Protein AF-A0A2T4A827-F1 (afdb_monomer_lite)

Structure (mmCIF, N/CA/C/O backbone):
data_AF-A0A2T4A827-F1
#
_entry.id   AF-A0A2T4A827-F1
#
loop_
_atom_site.group_PDB
_atom_site.id
_atom_site.type_symbol
_atom_site.label_atom_id
_atom_site.label_alt_id
_atom_site.label_comp_id
_atom_site.label_asym_id
_atom_site.label_entity_id
_atom_site.label_seq_id
_atom_site.pdbx_PDB_ins_code
_atom_site.Cartn_x
_atom_site.Cartn_y
_atom_site.Cartn_z
_atom_site.occupancy
_atom_site.B_iso_or_equiv
_atom_site.auth_seq_id
_atom_site.auth_comp_id
_atom_site.auth_asym_id
_atom_site.auth_atom_id
_atom_site.pdbx_PDB_model_num
ATOM 1 N N . MET A 1 1 ? -11.628 -3.564 -15.787 1.00 40.69 1 MET A N 1
ATOM 2 C CA . MET A 1 1 ? -11.072 -4.934 -15.864 1.00 40.69 1 MET A CA 1
ATOM 3 C C . MET A 1 1 ? -10.368 -5.267 -17.194 1.00 40.69 1 MET A C 1
ATOM 5 O O . MET A 1 1 ? -9.620 -6.227 -17.186 1.00 40.69 1 MET A O 1
ATOM 9 N N . SER A 1 2 ? -10.492 -4.484 -18.284 1.00 47.50 2 SER A N 1
ATOM 10 C CA . SER A 1 2 ? -9.816 -4.765 -19.584 1.00 47.50 2 SER A CA 1
ATOM 11 C C . SER A 1 2 ? -8.281 -4.755 -19.513 1.00 47.50 2 SER A C 1
ATOM 13 O O . SER A 1 2 ? -7.604 -5.676 -19.954 1.00 47.50 2 SER A O 1
ATOM 15 N N . ARG A 1 3 ? -7.720 -3.749 -18.839 1.00 54.16 3 ARG A N 1
ATOM 16 C CA . ARG A 1 3 ? -6.285 -3.457 -18.896 1.00 54.16 3 ARG A CA 1
ATOM 17 C C . ARG A 1 3 ? -5.378 -4.388 -18.090 1.00 54.16 3 ARG A C 1
ATOM 19 O O . ARG A 1 3 ? -4.193 -4.510 -18.390 1.00 54.16 3 ARG A O 1
ATOM 26 N N . CYS A 1 4 ? -5.924 -5.043 -17.061 1.00 50.62 4 CYS A N 1
ATOM 27 C CA . CYS A 1 4 ? -5.174 -6.033 -16.281 1.00 50.62 4 CYS A CA 1
ATOM 28 C C . CYS A 1 4 ? -4.802 -7.239 -17.145 1.00 50.62 4 CYS A C 1
ATOM 30 O O . CYS A 1 4 ? -3.699 -7.751 -17.028 1.00 50.62 4 CYS A O 1
ATOM 32 N N . TYR A 1 5 ? -5.699 -7.668 -18.036 1.00 52.59 5 TYR A N 1
ATOM 33 C CA . TYR A 1 5 ? -5.404 -8.756 -18.963 1.00 52.59 5 TYR A CA 1
ATOM 34 C C . TYR A 1 5 ? -4.332 -8.331 -19.976 1.00 52.59 5 TYR A C 1
ATOM 36 O O . TYR A 1 5 ? -3.326 -9.017 -20.123 1.00 52.59 5 TYR A O 1
ATOM 44 N N . GLU A 1 6 ? -4.497 -7.147 -20.573 1.00 57.97 6 GLU A N 1
ATOM 45 C CA . GLU A 1 6 ? -3.589 -6.581 -21.584 1.00 57.97 6 GLU A CA 1
ATOM 46 C C . GLU A 1 6 ? -2.148 -6.412 -21.079 1.00 57.97 6 GLU A C 1
ATOM 48 O O . GLU A 1 6 ? -1.201 -6.702 -21.799 1.00 57.97 6 GLU A O 1
ATOM 53 N N . THR A 1 7 ? -1.965 -5.982 -19.829 1.00 62.59 7 THR A N 1
ATOM 54 C CA . THR A 1 7 ? -0.630 -5.677 -19.280 1.00 62.59 7 THR A CA 1
ATOM 55 C C . THR A 1 7 ? 0.012 -6.840 -18.520 1.00 62.59 7 THR A C 1
ATOM 57 O O . THR A 1 7 ? 1.210 -6.799 -18.247 1.00 62.59 7 THR A O 1
ATOM 60 N N . SER A 1 8 ? -0.745 -7.900 -18.208 1.00 62.88 8 SER A N 1
ATOM 61 C CA . SER A 1 8 ? -0.233 -9.065 -17.468 1.00 62.88 8 SER A CA 1
ATOM 62 C C . SER A 1 8 ? 0.866 -9.830 -18.215 1.00 62.88 8 SER A C 1
ATOM 64 O O . SER A 1 8 ? 1.783 -10.358 -17.585 1.00 62.88 8 SER A O 1
ATOM 66 N N . ALA A 1 9 ? 0.813 -9.841 -19.551 1.00 70.81 9 ALA A N 1
ATOM 67 C CA . ALA A 1 9 ? 1.806 -10.489 -20.409 1.00 70.81 9 ALA A CA 1
ATOM 68 C C . ALA A 1 9 ? 3.150 -9.739 -20.462 1.00 70.81 9 ALA A C 1
ATOM 70 O O . ALA A 1 9 ? 4.160 -10.321 -20.844 1.00 70.81 9 ALA A O 1
ATOM 71 N N . HIS A 1 10 ? 3.175 -8.472 -20.042 1.00 69.56 10 HIS A N 1
ATOM 72 C CA . HIS A 1 10 ? 4.341 -7.592 -20.123 1.00 69.56 10 HIS A CA 1
ATOM 73 C C . HIS A 1 10 ? 5.083 -7.469 -18.783 1.00 69.56 10 HIS A C 1
ATOM 75 O O . HIS A 1 10 ? 5.732 -6.459 -18.506 1.00 69.56 10 HIS A O 1
ATOM 81 N N . SER A 1 11 ? 4.998 -8.469 -17.897 1.00 64.31 11 SER A N 1
ATOM 82 C CA . SER A 1 11 ? 5.729 -8.414 -16.624 1.00 64.31 11 SER A CA 1
ATOM 83 C C . SER A 1 11 ? 7.242 -8.396 -16.844 1.00 64.31 11 SER A C 1
ATOM 85 O O . SER A 1 11 ? 7.786 -9.267 -17.514 1.00 64.31 11 SER A O 1
ATOM 87 N N . GLY A 1 12 ? 7.916 -7.399 -16.266 1.00 64.56 12 GLY A N 1
ATOM 88 C CA . GLY A 1 12 ? 9.355 -7.179 -16.426 1.00 64.56 12 GLY A CA 1
ATOM 89 C C . GLY A 1 12 ? 9.776 -6.687 -17.818 1.00 64.56 12 GLY A C 1
ATOM 90 O O . GLY A 1 12 ? 10.970 -6.552 -18.068 1.00 64.56 12 GLY A O 1
ATOM 91 N N . ASP A 1 13 ? 8.832 -6.402 -18.721 1.00 73.88 13 ASP A N 1
ATOM 92 C CA . ASP A 1 13 ? 9.112 -5.938 -20.085 1.00 73.88 13 ASP A CA 1
ATOM 93 C C . ASP A 1 13 ? 9.473 -4.443 -20.092 1.00 73.88 13 ASP A C 1
ATOM 95 O O . ASP A 1 13 ? 8.625 -3.560 -20.251 1.00 73.88 13 ASP A O 1
ATOM 99 N N . ALA A 1 14 ? 10.754 -4.140 -19.880 1.00 71.19 14 ALA A N 1
ATOM 100 C CA . ALA A 1 14 ? 11.253 -2.765 -19.829 1.00 71.19 14 ALA A CA 1
ATOM 101 C C . ALA A 1 14 ? 10.956 -1.963 -21.113 1.00 71.19 14 ALA A C 1
ATOM 103 O O . ALA A 1 14 ? 10.746 -0.748 -21.055 1.00 71.19 14 ALA A O 1
ATOM 104 N N . THR A 1 15 ? 10.913 -2.621 -22.273 1.00 76.44 15 THR A N 1
ATOM 105 C CA . THR A 1 15 ? 10.613 -1.979 -23.559 1.00 76.44 15 THR A CA 1
ATOM 106 C C . THR A 1 15 ? 9.148 -1.564 -23.647 1.00 76.44 15 THR A C 1
ATOM 108 O O . THR A 1 15 ? 8.863 -0.438 -24.048 1.00 76.44 15 THR A O 1
ATOM 111 N N . PHE A 1 16 ? 8.217 -2.414 -23.219 1.00 77.62 16 PHE A N 1
ATOM 112 C CA . PHE A 1 16 ? 6.806 -2.044 -23.113 1.00 77.62 16 PHE A CA 1
ATOM 113 C C . PHE A 1 16 ? 6.590 -0.914 -22.091 1.00 77.62 16 PHE A C 1
ATOM 115 O O . PHE A 1 16 ? 5.976 0.105 -22.401 1.00 77.62 16 PHE A O 1
ATOM 122 N N . TRP A 1 17 ? 7.166 -1.032 -20.890 1.00 70.94 17 TRP A N 1
ATOM 123 C CA . TRP A 1 17 ? 6.941 -0.063 -19.806 1.00 70.94 17 TRP A CA 1
ATOM 124 C C . TRP A 1 17 ? 7.610 1.300 -20.010 1.00 70.94 17 TRP A C 1
ATOM 126 O O . TRP A 1 17 ? 7.242 2.263 -19.330 1.00 70.94 17 TRP A O 1
ATOM 136 N N . SER A 1 18 ? 8.578 1.390 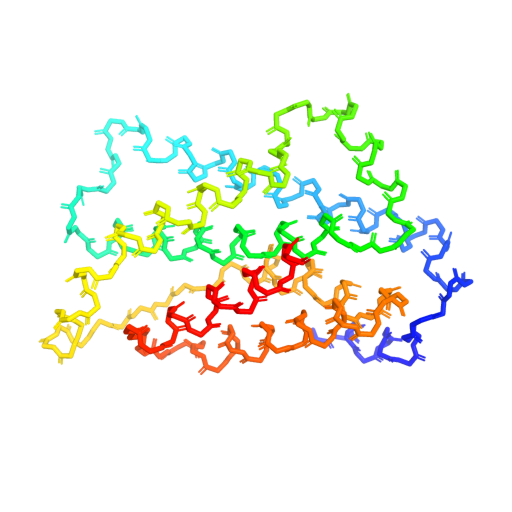-20.924 1.00 72.62 18 SER A N 1
ATOM 137 C CA . SER A 1 18 ? 9.224 2.648 -21.317 1.00 72.62 18 SER A CA 1
ATOM 138 C C . SER A 1 18 ? 8.447 3.428 -22.379 1.00 72.62 18 SER A C 1
ATOM 140 O O . SER A 1 18 ? 8.819 4.562 -22.683 1.00 72.62 18 SER A O 1
ATOM 142 N N . GLN A 1 19 ? 7.350 2.877 -22.913 1.00 77.12 19 GLN A N 1
ATOM 143 C CA . GLN A 1 19 ? 6.517 3.584 -23.880 1.00 77.12 19 GLN A CA 1
ATOM 144 C C . GLN A 1 19 ? 5.908 4.859 -23.260 1.00 77.12 19 GLN A C 1
ATOM 146 O O . GLN A 1 19 ? 5.463 4.832 -22.107 1.00 77.12 19 GLN A O 1
ATOM 151 N N . PRO A 1 20 ? 5.834 5.981 -24.006 1.00 74.88 20 PRO A N 1
ATOM 152 C CA . PRO A 1 20 ? 5.366 7.259 -23.463 1.00 74.88 20 PRO A CA 1
ATOM 153 C C . PRO A 1 20 ? 3.957 7.220 -22.855 1.00 74.88 20 PRO A C 1
ATOM 155 O O . PRO A 1 20 ? 3.674 7.940 -21.898 1.00 74.88 20 PRO A O 1
ATOM 158 N N . GLU A 1 21 ? 3.059 6.404 -23.407 1.00 73.56 21 GLU A N 1
ATOM 159 C CA . GLU A 1 21 ? 1.688 6.261 -22.903 1.00 73.56 21 GLU A CA 1
ATOM 160 C C . GLU A 1 21 ? 1.652 5.555 -21.547 1.00 73.56 21 GLU A C 1
ATOM 162 O O . GLU A 1 21 ? 1.001 6.039 -20.616 1.00 73.56 21 GLU A O 1
ATOM 167 N N . GLU A 1 22 ? 2.429 4.480 -21.407 1.00 71.50 22 GLU A N 1
ATOM 168 C CA . GLU A 1 22 ? 2.570 3.759 -20.146 1.00 71.50 22 GLU A CA 1
ATOM 169 C C . GLU A 1 22 ? 3.233 4.649 -19.092 1.00 71.50 22 GLU A C 1
ATOM 171 O O . GLU A 1 22 ? 2.709 4.786 -17.987 1.00 71.50 22 GLU A O 1
ATOM 176 N N . GLN A 1 23 ? 4.309 5.364 -19.434 1.00 71.00 23 GLN A N 1
ATOM 177 C CA . GLN A 1 23 ? 4.946 6.316 -18.516 1.00 71.00 23 GLN A CA 1
ATOM 178 C C . GLN A 1 23 ? 3.987 7.415 -18.031 1.00 71.00 23 GLN A C 1
ATOM 180 O O . GLN A 1 23 ? 3.980 7.744 -16.843 1.00 71.00 23 GLN A O 1
ATOM 185 N N . LYS A 1 24 ? 3.125 7.959 -18.903 1.00 69.56 24 LYS A N 1
ATOM 186 C CA . LYS A 1 24 ? 2.117 8.962 -18.506 1.00 69.56 24 LYS A CA 1
ATOM 187 C C . LYS A 1 24 ? 1.126 8.419 -17.485 1.00 69.56 24 LYS A C 1
ATOM 189 O O . LYS A 1 24 ? 0.744 9.126 -16.555 1.00 69.56 24 LYS A O 1
ATOM 194 N N . GLN A 1 25 ? 0.693 7.175 -17.633 1.00 67.50 25 GLN A N 1
ATOM 195 C CA . GLN A 1 25 ? -0.254 6.586 -16.688 1.00 67.50 25 GLN A CA 1
ATOM 196 C C . GLN A 1 25 ? 0.416 6.221 -15.371 1.00 67.50 25 GLN A C 1
ATOM 198 O O . GLN A 1 25 ? -0.197 6.384 -14.321 1.00 67.50 25 GLN A O 1
ATOM 203 N N . GLN A 1 26 ? 1.678 5.798 -15.407 1.00 68.75 26 GLN A N 1
ATOM 204 C CA . GLN A 1 26 ? 2.484 5.595 -14.205 1.00 68.75 26 GLN A CA 1
ATOM 205 C C . GLN A 1 26 ? 2.603 6.900 -13.414 1.00 68.75 26 GLN A C 1
ATOM 207 O O . GLN A 1 26 ? 2.347 6.924 -12.212 1.00 68.75 26 GLN A O 1
ATOM 212 N N . GLN A 1 27 ? 2.890 8.010 -14.100 1.00 69.88 27 GLN A N 1
ATOM 213 C CA . GLN A 1 27 ? 2.922 9.335 -13.480 1.00 69.88 27 GLN A CA 1
ATOM 214 C C . GLN A 1 27 ? 1.551 9.714 -12.921 1.00 69.88 27 GLN A C 1
ATOM 216 O O . GLN A 1 27 ? 1.453 10.172 -11.787 1.00 69.88 27 GLN A O 1
ATOM 221 N N . ALA A 1 28 ? 0.474 9.477 -13.671 1.00 69.94 28 ALA A N 1
ATOM 222 C CA . ALA A 1 28 ? -0.876 9.753 -13.195 1.00 69.94 28 ALA A CA 1
ATOM 223 C C . ALA A 1 28 ? -1.214 8.965 -11.918 1.00 69.94 28 ALA A C 1
ATOM 225 O O . ALA A 1 28 ? -1.772 9.545 -10.988 1.00 69.94 28 ALA A O 1
ATOM 226 N N . LEU A 1 29 ? -0.837 7.684 -11.841 1.00 67.19 29 LEU A N 1
ATOM 227 C CA . LEU A 1 29 ? -1.044 6.840 -10.660 1.00 67.19 29 LEU A CA 1
ATOM 228 C C . LEU A 1 29 ? -0.289 7.375 -9.440 1.00 67.19 29 LEU A C 1
ATOM 230 O O . LEU A 1 29 ? -0.872 7.489 -8.363 1.00 67.19 29 LEU A O 1
ATOM 234 N N . VAL A 1 30 ? 0.979 7.760 -9.602 1.00 68.00 30 VAL A N 1
ATOM 235 C CA . VAL A 1 30 ? 1.768 8.278 -8.477 1.00 68.00 30 VAL A CA 1
ATOM 236 C C . VAL A 1 30 ? 1.285 9.668 -8.037 1.00 68.00 30 VAL A C 1
ATOM 238 O O . VAL A 1 30 ? 1.108 9.889 -6.841 1.00 68.00 30 VAL A O 1
ATOM 241 N N . ILE A 1 31 ? 0.962 10.584 -8.965 1.00 71.44 31 ILE A N 1
ATOM 242 C CA . ILE A 1 31 ? 0.356 11.894 -8.629 1.00 71.44 31 ILE A CA 1
ATOM 243 C C . ILE A 1 31 ? -0.931 11.695 -7.828 1.00 71.44 31 ILE A C 1
ATOM 245 O O . ILE A 1 31 ? -1.194 12.414 -6.863 1.00 71.44 31 ILE A O 1
ATOM 249 N N . ARG A 1 32 ? -1.756 10.732 -8.240 1.00 69.25 32 ARG A N 1
ATOM 250 C CA . ARG A 1 32 ? -3.031 10.449 -7.588 1.00 69.25 32 ARG A CA 1
ATOM 251 C C . ARG A 1 32 ? -2.830 9.926 -6.162 1.00 69.25 32 ARG A C 1
ATOM 253 O O . ARG A 1 32 ? -3.459 10.454 -5.246 1.00 69.25 32 ARG A O 1
ATOM 260 N N . ALA A 1 33 ? -1.880 9.010 -5.960 1.00 66.44 33 ALA A N 1
ATOM 261 C CA . ALA 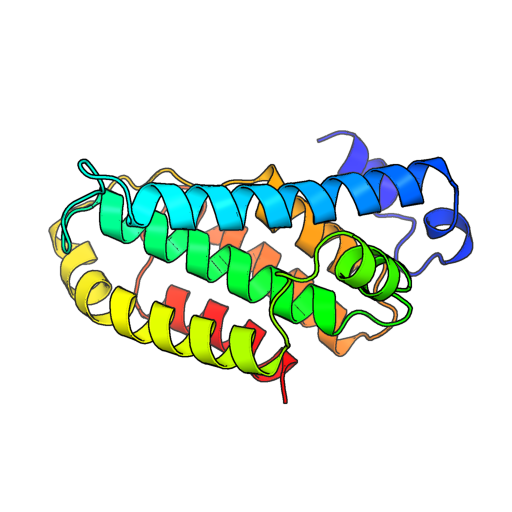A 1 33 ? -1.504 8.517 -4.634 1.00 66.44 33 ALA A CA 1
ATOM 262 C C . ALA A 1 33 ? -1.002 9.638 -3.699 1.00 66.44 33 ALA A C 1
ATOM 264 O O . ALA A 1 33 ? -1.310 9.636 -2.505 1.00 66.44 33 ALA A O 1
ATOM 265 N N . ILE A 1 34 ? -0.265 10.623 -4.231 1.00 68.56 34 ILE A N 1
ATOM 266 C CA . ILE A 1 34 ? 0.179 11.808 -3.475 1.00 68.56 34 ILE A CA 1
ATOM 267 C C . ILE A 1 34 ? -1.020 12.664 -3.065 1.00 68.56 34 ILE A C 1
ATOM 269 O O . ILE A 1 34 ? -1.221 12.901 -1.875 1.00 68.56 34 ILE A O 1
ATOM 273 N N . LYS A 1 35 ? -1.855 13.069 -4.030 1.00 70.31 35 LYS A N 1
ATOM 274 C CA . LYS A 1 35 ? -3.026 13.928 -3.784 1.00 70.31 35 LYS A CA 1
ATOM 275 C C . LYS A 1 35 ? -3.983 13.338 -2.752 1.00 70.31 35 LYS A C 1
ATOM 277 O O . LYS A 1 35 ? -4.530 14.074 -1.936 1.00 70.31 35 LYS A O 1
ATOM 282 N N . LEU A 1 36 ? -4.187 12.023 -2.781 1.00 67.81 36 LEU A N 1
ATOM 283 C CA . LEU A 1 36 ? -5.075 11.342 -1.844 1.00 67.81 36 LEU A CA 1
ATOM 284 C C . LEU A 1 36 ? -4.504 11.323 -0.421 1.00 67.81 36 LEU A C 1
ATOM 286 O O . LEU A 1 36 ? -5.245 11.510 0.539 1.00 67.81 36 LEU A O 1
ATOM 290 N N . ALA A 1 37 ? -3.189 11.138 -0.275 1.00 67.81 37 ALA A N 1
ATOM 291 C CA . ALA A 1 37 ? -2.543 11.214 1.031 1.00 67.81 37 ALA A CA 1
ATOM 292 C C . ALA A 1 37 ? -2.701 12.610 1.651 1.00 67.81 37 ALA A C 1
ATOM 294 O O . ALA A 1 37 ? -3.099 12.712 2.810 1.00 67.81 37 ALA A O 1
ATOM 295 N N . THR A 1 38 ? -2.484 13.666 0.859 1.00 70.75 38 THR A N 1
ATOM 296 C CA . THR A 1 38 ? -2.739 15.051 1.281 1.00 70.75 38 THR A CA 1
ATOM 297 C C . THR A 1 38 ? -4.207 15.249 1.653 1.00 70.75 38 THR A C 1
ATOM 299 O O . THR A 1 38 ? -4.497 15.789 2.713 1.00 70.75 38 THR A O 1
ATOM 302 N N . LEU A 1 39 ? -5.145 14.742 0.842 1.00 72.75 39 LEU A N 1
ATOM 303 C CA . LEU A 1 39 ? -6.580 14.830 1.124 1.00 72.75 39 LEU A CA 1
ATOM 304 C C . LEU A 1 39 ? -6.948 14.172 2.460 1.00 72.75 39 LEU A C 1
ATOM 306 O O . LEU A 1 39 ? -7.683 14.762 3.246 1.00 72.75 39 LEU A O 1
ATOM 310 N N . PHE A 1 40 ? -6.443 12.967 2.736 1.00 71.75 40 PHE A N 1
ATOM 311 C CA . PHE A 1 40 ? -6.709 12.284 4.003 1.00 71.75 40 PHE A CA 1
ATOM 312 C C . PHE A 1 40 ? -6.100 13.010 5.198 1.00 71.75 40 PHE A C 1
ATOM 314 O O . PHE A 1 40 ? -6.712 13.034 6.263 1.00 71.75 40 PHE A O 1
ATOM 321 N N . GLN A 1 41 ? -4.929 13.620 5.026 1.00 70.25 41 GLN A N 1
ATOM 322 C CA . GLN A 1 41 ? -4.327 14.452 6.059 1.00 70.25 41 GLN A CA 1
ATOM 323 C C . GLN A 1 41 ? -5.181 15.698 6.331 1.00 70.25 41 GLN A C 1
ATOM 325 O O . GLN A 1 41 ? -5.549 15.948 7.475 1.00 70.25 41 GLN A O 1
ATOM 330 N N . THR A 1 42 ? -5.630 16.394 5.284 1.00 72.38 42 THR A N 1
ATOM 331 C CA . THR A 1 42 ? -6.559 17.527 5.412 1.00 72.38 42 THR A CA 1
ATOM 332 C C . THR A 1 42 ? -7.885 17.120 6.061 1.00 72.38 42 THR A C 1
ATOM 334 O O . THR A 1 42 ? -8.411 17.846 6.898 1.00 72.38 42 THR A O 1
ATOM 337 N N . LEU A 1 43 ? -8.433 15.949 5.716 1.00 72.69 43 LEU A N 1
ATOM 338 C CA . LEU A 1 43 ? -9.657 15.425 6.332 1.00 72.69 43 LEU A CA 1
ATOM 339 C C . LEU A 1 43 ? -9.473 15.102 7.818 1.00 72.69 43 LEU A C 1
ATOM 341 O O . LEU A 1 43 ? -10.416 15.274 8.588 1.00 72.69 43 LEU A O 1
ATOM 345 N N . ALA A 1 44 ? -8.290 14.636 8.222 1.00 68.25 44 ALA A N 1
ATOM 346 C CA . ALA A 1 44 ? -7.970 14.369 9.621 1.00 68.25 44 ALA A CA 1
ATOM 347 C C . ALA A 1 44 ? -7.817 15.659 10.448 1.00 68.25 44 ALA A C 1
ATOM 349 O O . ALA A 1 44 ? -8.116 15.655 11.639 1.00 68.25 44 ALA A O 1
ATOM 350 N N . GLU A 1 45 ? -7.391 16.755 9.817 1.00 73.88 45 GLU A N 1
ATOM 351 C CA . GLU A 1 45 ? -7.193 18.071 10.444 1.00 73.88 45 GLU A CA 1
ATOM 352 C C . GLU A 1 45 ? -8.446 18.969 10.390 1.00 73.88 45 GLU A C 1
ATOM 354 O O . GLU A 1 45 ? -8.485 20.034 11.010 1.00 73.88 45 GLU A O 1
ATOM 359 N N . ALA A 1 46 ? -9.489 18.559 9.661 1.00 79.06 46 ALA A N 1
ATOM 360 C CA . ALA A 1 46 ? -10.701 19.348 9.482 1.00 79.06 46 ALA A CA 1
ATOM 361 C C . ALA A 1 46 ? -11.494 19.528 10.802 1.00 79.06 46 ALA A C 1
ATOM 363 O O . ALA A 1 46 ? -11.540 18.618 11.631 1.00 79.06 46 ALA A O 1
ATOM 364 N N . PRO A 1 47 ? -12.227 20.645 10.993 1.00 77.00 47 PRO A N 1
ATOM 365 C CA . PRO A 1 47 ? -13.026 20.888 12.207 1.00 77.00 47 PRO A CA 1
ATOM 366 C C . PRO A 1 47 ? -14.091 19.816 12.487 1.00 77.00 47 PRO A C 1
ATOM 368 O O . PRO A 1 47 ? -14.504 19.593 13.621 1.00 77.00 47 PRO A O 1
ATOM 371 N N . ASN A 1 48 ? -14.552 19.165 11.425 1.00 78.94 48 ASN A N 1
ATOM 372 C CA . ASN A 1 48 ? -15.528 18.085 11.397 1.00 78.94 48 ASN A CA 1
ATOM 373 C C . ASN A 1 48 ? -14.878 16.723 11.100 1.00 78.94 48 ASN A C 1
ATOM 375 O O . ASN A 1 48 ? -15.568 15.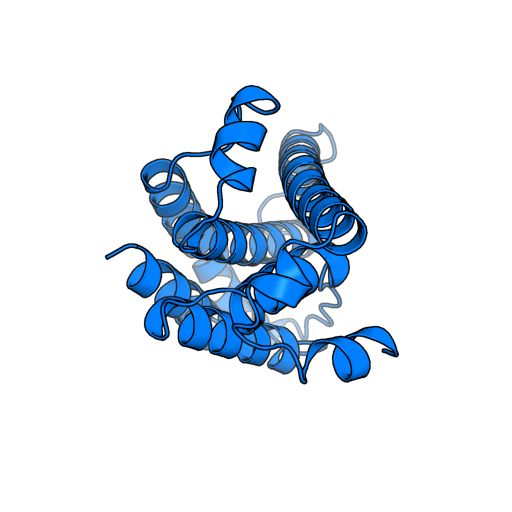801 10.652 1.00 78.94 48 ASN A O 1
ATOM 379 N N . ALA A 1 49 ? -13.568 16.593 11.338 1.00 77.00 49 ALA A N 1
ATOM 380 C CA . ALA A 1 49 ? -12.857 15.329 11.235 1.00 77.00 49 ALA A CA 1
ATOM 381 C C . ALA A 1 49 ? -13.557 14.253 12.080 1.00 77.00 49 ALA A C 1
ATOM 383 O O . ALA A 1 49 ? -14.076 14.542 13.169 1.00 77.00 49 ALA A O 1
ATOM 384 N N . PRO A 1 50 ? -13.591 12.995 11.609 1.00 76.06 50 PRO A N 1
ATOM 385 C CA . PRO A 1 50 ? -14.158 11.911 12.388 1.00 76.06 50 PRO A CA 1
ATOM 386 C C . PRO A 1 50 ? -13.527 11.840 13.774 1.00 76.06 50 PRO A C 1
ATOM 388 O O . PRO A 1 50 ? -12.309 11.778 13.915 1.00 76.06 50 PRO A O 1
ATOM 391 N N . GLN A 1 51 ? -14.375 11.818 14.800 1.00 78.12 51 GLN A N 1
ATOM 392 C CA . GLN A 1 51 ? -13.922 11.753 16.185 1.00 78.12 51 GLN A CA 1
ATOM 393 C C . GLN A 1 51 ? -13.029 10.522 16.392 1.00 78.12 51 GLN A C 1
ATOM 395 O O . GLN A 1 51 ? -13.382 9.438 15.896 1.00 78.12 51 GLN A O 1
ATOM 400 N N . PRO A 1 52 ? -11.925 10.636 17.153 1.00 75.81 52 PRO A N 1
ATOM 401 C CA . PRO A 1 52 ? -11.163 9.476 17.584 1.00 75.81 52 PRO A CA 1
ATOM 402 C C . PRO A 1 52 ? -12.110 8.431 18.175 1.00 75.81 52 PRO A C 1
ATOM 404 O O . PRO A 1 52 ? -13.021 8.759 18.934 1.00 75.81 52 PRO A O 1
ATOM 407 N N . ARG A 1 53 ? -11.903 7.162 17.821 1.00 72.31 53 ARG A N 1
ATOM 408 C CA . ARG A 1 53 ? -12.759 6.017 18.191 1.00 72.31 53 ARG A CA 1
ATOM 409 C C . ARG A 1 53 ? -14.076 5.858 17.439 1.00 72.31 53 ARG A C 1
ATOM 411 O O . ARG A 1 53 ? -14.769 4.864 17.667 1.00 72.31 53 ARG A O 1
ATOM 418 N N . SER A 1 54 ? -14.405 6.759 16.519 1.00 76.88 54 SER A N 1
ATOM 419 C CA . SER A 1 54 ? -15.499 6.531 15.575 1.00 76.88 54 SER A CA 1
ATOM 420 C C . SER A 1 54 ? -15.114 5.500 14.508 1.00 76.88 54 SER A C 1
ATOM 422 O O . SER A 1 54 ? -13.939 5.313 14.185 1.00 76.88 54 SER A O 1
ATOM 424 N N . ASN A 1 55 ? -16.119 4.855 13.917 1.00 76.25 55 ASN A N 1
ATOM 425 C CA . ASN A 1 55 ? -15.905 3.921 12.809 1.00 76.25 55 ASN A CA 1
ATOM 426 C C . ASN A 1 55 ? -15.261 4.621 11.604 1.00 76.25 55 ASN A C 1
ATOM 428 O O . ASN A 1 55 ? -14.352 4.075 10.994 1.00 76.25 55 ASN A O 1
ATOM 432 N N . ASN A 1 56 ? -15.683 5.854 11.308 1.00 75.62 56 ASN A N 1
ATOM 433 C CA . ASN A 1 56 ? -15.132 6.642 10.205 1.00 75.62 56 ASN A CA 1
ATOM 434 C C . ASN A 1 56 ? -13.663 7.009 10.445 1.00 75.62 56 ASN A C 1
ATOM 436 O O . ASN A 1 56 ? -12.871 6.963 9.510 1.00 75.62 56 ASN A O 1
ATOM 440 N N . PHE A 1 57 ? -13.284 7.313 11.692 1.00 79.25 57 PHE A N 1
ATOM 441 C CA . PHE A 1 57 ? -11.882 7.522 12.049 1.00 79.25 57 PHE A CA 1
ATOM 442 C C . PHE A 1 57 ? -11.067 6.257 11.772 1.00 79.25 57 PHE A C 1
ATOM 444 O O . PHE A 1 57 ? -10.059 6.326 11.079 1.00 79.25 57 PHE A O 1
ATOM 451 N N . PHE A 1 58 ? -11.542 5.093 12.227 1.00 78.44 58 PHE A N 1
ATOM 452 C CA . PHE A 1 58 ? -10.875 3.814 11.972 1.00 78.44 58 PHE A CA 1
ATOM 453 C C . PHE A 1 58 ? -10.706 3.516 10.472 1.00 78.44 58 PHE A C 1
ATOM 455 O O . PHE A 1 58 ? -9.615 3.134 10.056 1.00 78.44 58 PHE A O 1
ATOM 462 N N . CYS A 1 59 ? -11.742 3.743 9.655 1.00 77.19 59 CYS A N 1
ATOM 463 C CA . CYS A 1 59 ? -11.665 3.562 8.202 1.00 77.19 59 CYS A CA 1
ATOM 464 C C . CYS A 1 59 ? -10.574 4.430 7.564 1.00 77.19 59 CYS A C 1
ATOM 466 O O . CYS A 1 59 ? -9.786 3.928 6.770 1.00 77.19 59 CYS A O 1
ATOM 468 N N . ILE A 1 60 ? -10.491 5.710 7.945 1.00 78.44 60 ILE A N 1
ATOM 469 C CA . ILE A 1 60 ? -9.462 6.623 7.425 1.00 78.44 60 ILE A CA 1
ATOM 470 C C . ILE A 1 60 ? -8.061 6.134 7.799 1.00 78.44 60 ILE A C 1
ATOM 472 O O . ILE A 1 60 ? -7.172 6.125 6.951 1.00 78.44 60 ILE A O 1
ATOM 476 N N . GLN A 1 61 ? -7.861 5.689 9.043 1.00 82.81 61 GLN A N 1
ATOM 477 C CA . GLN A 1 61 ? -6.562 5.163 9.473 1.00 82.81 61 GLN A CA 1
ATOM 478 C C . GLN A 1 61 ? -6.171 3.906 8.683 1.00 82.81 61 GLN A C 1
ATOM 480 O O . GLN A 1 61 ? -5.011 3.732 8.317 1.00 82.81 61 GLN A O 1
ATOM 485 N N . LEU A 1 62 ? -7.137 3.038 8.378 1.00 80.38 62 LEU A N 1
ATOM 486 C CA . LEU A 1 62 ? -6.906 1.838 7.582 1.00 80.38 62 LEU A CA 1
ATOM 487 C C . LEU A 1 62 ? -6.563 2.157 6.115 1.00 80.38 62 LEU A C 1
ATOM 489 O O . LEU A 1 62 ? -5.673 1.525 5.544 1.00 80.38 62 LEU A O 1
ATOM 493 N N . ASP A 1 63 ? -7.212 3.149 5.507 1.00 79.56 63 ASP A N 1
ATOM 494 C CA . ASP A 1 63 ? -6.843 3.627 4.169 1.00 79.56 63 ASP A CA 1
ATOM 495 C C . ASP A 1 63 ? -5.421 4.211 4.177 1.00 79.56 63 ASP A C 1
ATOM 497 O O . ASP A 1 63 ? -4.592 3.850 3.337 1.00 79.56 63 ASP A O 1
ATOM 501 N N . GLN A 1 64 ? -5.094 5.036 5.177 1.00 81.88 64 GLN A N 1
ATOM 502 C CA . GLN A 1 64 ? -3.748 5.585 5.365 1.00 81.88 64 GLN A CA 1
ATOM 503 C C . GLN A 1 64 ? -2.692 4.483 5.538 1.00 81.88 64 GLN A C 1
ATOM 505 O O . GLN A 1 64 ? -1.606 4.598 4.967 1.00 81.88 64 GLN A O 1
ATOM 510 N N . LEU A 1 65 ? -3.011 3.393 6.250 1.00 86.25 65 LEU A N 1
ATOM 511 C CA . LEU A 1 65 ? -2.137 2.223 6.391 1.00 86.25 65 LEU A CA 1
ATOM 512 C C . LEU A 1 65 ? -1.808 1.608 5.027 1.00 86.25 65 LEU A C 1
ATOM 514 O O . LEU A 1 65 ? -0.637 1.443 4.689 1.00 86.25 65 LEU A O 1
ATOM 518 N N . ASN A 1 66 ? -2.828 1.302 4.225 1.00 80.81 66 ASN A N 1
ATOM 519 C CA . ASN A 1 66 ? -2.635 0.664 2.924 1.00 80.81 66 ASN A CA 1
ATOM 520 C C . ASN A 1 66 ? -1.891 1.575 1.931 1.00 80.81 66 ASN A C 1
ATOM 522 O O . ASN A 1 66 ? -1.019 1.104 1.198 1.00 80.81 66 ASN A O 1
ATOM 526 N N . ILE A 1 67 ? -2.178 2.881 1.947 1.00 79.56 67 ILE A N 1
ATOM 527 C CA . ILE A 1 67 ? -1.450 3.881 1.151 1.00 79.56 67 ILE A CA 1
ATOM 528 C C . ILE A 1 67 ? 0.021 3.940 1.578 1.00 79.56 67 ILE A C 1
ATOM 530 O O . ILE A 1 67 ? 0.907 3.966 0.724 1.00 79.56 67 ILE A O 1
ATOM 534 N N . CYS A 1 68 ? 0.299 3.939 2.885 1.00 84.88 68 CYS A N 1
ATOM 535 C CA . CYS A 1 68 ? 1.661 3.947 3.417 1.00 84.88 68 CYS A CA 1
ATOM 536 C C . CYS A 1 68 ? 2.447 2.712 2.948 1.00 84.88 68 CYS A C 1
ATOM 538 O O . CYS A 1 68 ? 3.545 2.849 2.405 1.00 84.88 68 CYS A O 1
ATOM 540 N N . CYS A 1 69 ? 1.847 1.520 3.040 1.00 85.75 69 CYS A N 1
ATOM 541 C CA . CYS A 1 69 ? 2.443 0.280 2.539 1.00 85.75 69 CYS A CA 1
ATOM 542 C C . CYS A 1 69 ? 2.754 0.341 1.033 1.00 85.75 69 CYS A C 1
ATOM 544 O O . CYS A 1 69 ? 3.832 -0.074 0.605 1.00 85.75 69 CYS A O 1
ATOM 546 N N . ALA A 1 70 ? 1.842 0.888 0.224 1.00 80.75 70 ALA A N 1
ATOM 547 C CA . ALA A 1 70 ? 2.060 1.037 -1.213 1.00 80.75 70 ALA A CA 1
ATOM 548 C C . ALA A 1 70 ? 3.193 2.018 -1.544 1.00 80.75 70 ALA A C 1
ATOM 550 O O . ALA A 1 70 ? 4.008 1.730 -2.419 1.00 80.75 70 ALA A O 1
ATOM 551 N N . LYS A 1 71 ? 3.296 3.137 -0.815 1.00 80.56 71 LYS A N 1
ATOM 552 C CA . LYS A 1 71 ? 4.401 4.098 -0.967 1.00 80.56 71 LYS A CA 1
ATOM 553 C C . LYS A 1 71 ? 5.757 3.479 -0.629 1.00 80.56 71 LYS A C 1
ATOM 555 O O . LYS A 1 71 ? 6.712 3.715 -1.356 1.00 80.56 71 LYS A O 1
ATOM 560 N N . ILE A 1 72 ? 5.835 2.652 0.416 1.00 85.50 72 ILE A N 1
ATOM 561 C CA . ILE A 1 72 ? 7.068 1.936 0.786 1.00 85.50 72 ILE A CA 1
ATOM 562 C C . ILE A 1 72 ? 7.548 1.033 -0.356 1.00 85.50 72 ILE A C 1
ATOM 564 O O . ILE A 1 72 ? 8.725 1.044 -0.708 1.00 85.50 72 ILE A O 1
ATOM 568 N N . LEU A 1 73 ? 6.641 0.260 -0.955 1.00 83.69 73 LEU A N 1
ATOM 569 C CA . LEU A 1 73 ? 7.000 -0.620 -2.067 1.00 83.69 73 LEU A CA 1
ATOM 570 C C . LEU A 1 73 ? 7.340 0.160 -3.338 1.00 83.69 73 LEU A C 1
ATOM 572 O O . LEU A 1 73 ? 8.226 -0.252 -4.081 1.00 83.69 73 LEU A O 1
ATOM 576 N N . LEU A 1 74 ? 6.671 1.293 -3.571 1.00 78.69 74 LEU A N 1
ATOM 577 C CA . LEU A 1 74 ? 6.993 2.184 -4.682 1.00 78.69 74 LEU A CA 1
ATOM 578 C C . LEU A 1 74 ? 8.423 2.722 -4.551 1.00 78.69 74 LEU A C 1
ATOM 580 O O . LEU A 1 74 ? 9.158 2.724 -5.531 1.00 78.69 74 LEU A O 1
ATOM 584 N N . GLU A 1 75 ? 8.823 3.118 -3.341 1.00 78.12 75 GLU A N 1
ATOM 585 C CA . GLU A 1 75 ? 10.169 3.614 -3.024 1.00 78.12 75 GLU A CA 1
ATOM 586 C C . GLU A 1 75 ? 11.285 2.601 -3.272 1.00 78.12 75 GLU A C 1
ATOM 588 O O . GLU A 1 75 ? 12.396 2.966 -3.648 1.00 78.12 75 GLU A O 1
ATOM 593 N N . LYS A 1 76 ? 10.996 1.315 -3.085 1.00 79.75 76 LYS A N 1
ATOM 594 C CA . LYS A 1 76 ? 11.969 0.237 -3.302 1.00 79.75 76 LYS A CA 1
ATOM 595 C C . LYS A 1 76 ? 11.999 -0.276 -4.737 1.00 79.75 76 LYS A C 1
ATOM 597 O O . LYS A 1 76 ? 12.804 -1.145 -5.053 1.00 79.75 76 LYS A O 1
ATOM 602 N N . MET A 1 77 ? 11.131 0.237 -5.601 1.00 76.19 77 MET A N 1
ATOM 603 C CA . MET A 1 77 ? 11.053 -0.196 -6.984 1.00 76.19 77 MET A CA 1
ATOM 604 C C . MET A 1 77 ? 12.306 0.228 -7.762 1.00 76.19 77 MET A C 1
ATOM 606 O O . MET A 1 77 ? 12.579 1.416 -7.951 1.00 76.19 77 MET A O 1
ATOM 610 N N . ASP A 1 78 ? 13.042 -0.755 -8.268 1.00 64.44 78 ASP A N 1
ATOM 611 C CA . ASP A 1 78 ? 14.195 -0.564 -9.145 1.00 64.44 78 ASP A CA 1
ATOM 612 C C . ASP A 1 78 ? 13.813 0.210 -10.418 1.00 64.44 78 ASP A C 1
ATOM 614 O O . ASP A 1 78 ? 12.712 0.064 -10.936 1.00 64.44 78 ASP A O 1
ATOM 618 N N . CYS A 1 79 ? 14.696 1.080 -10.920 1.00 54.56 79 CYS A N 1
ATOM 619 C CA . CYS A 1 79 ? 14.485 1.901 -12.130 1.00 54.56 79 CYS A CA 1
ATOM 620 C C . CYS A 1 79 ? 13.344 2.937 -12.060 1.00 54.56 79 CYS A C 1
ATOM 622 O O . CYS A 1 79 ? 12.868 3.416 -13.093 1.00 54.56 79 CYS A O 1
ATOM 624 N N . CYS A 1 80 ? 12.880 3.325 -10.869 1.00 57.41 80 CYS A N 1
ATOM 625 C CA . CYS A 1 80 ? 11.873 4.377 -10.733 1.00 57.41 80 CYS A CA 1
ATOM 626 C C . CYS A 1 80 ? 12.467 5.795 -10.868 1.00 57.41 80 CYS A C 1
ATOM 628 O O . CYS A 1 80 ? 12.388 6.597 -9.945 1.00 57.41 80 CYS A O 1
ATOM 630 N N . HIS A 1 81 ? 12.979 6.156 -12.053 1.00 58.34 81 HIS A N 1
ATOM 631 C CA . HIS A 1 81 ? 13.330 7.554 -12.389 1.00 58.34 81 HIS A CA 1
ATOM 632 C C . HIS A 1 81 ? 12.137 8.522 -12.235 1.00 58.34 81 HIS A C 1
ATOM 634 O O . HIS A 1 81 ? 12.298 9.742 -12.136 1.00 58.34 81 HIS A O 1
ATOM 640 N N . LEU A 1 82 ? 10.925 7.958 -12.201 1.00 59.53 82 LEU A N 1
ATOM 641 C CA . LEU A 1 82 ? 9.691 8.648 -11.865 1.00 59.53 82 LEU A CA 1
ATOM 642 C C . LEU A 1 82 ? 9.725 9.241 -10.452 1.00 59.53 82 LEU A C 1
ATOM 644 O O . LEU A 1 82 ? 9.318 10.381 -10.297 1.00 59.53 82 LEU A O 1
ATOM 648 N N . LEU A 1 83 ? 10.208 8.511 -9.440 1.00 62.75 83 LEU A N 1
ATOM 649 C CA . LEU A 1 83 ? 10.190 8.979 -8.049 1.00 62.75 83 LEU A CA 1
ATOM 650 C C . LEU A 1 83 ? 11.112 10.174 -7.834 1.00 62.75 83 LEU A C 1
ATOM 652 O O . LEU A 1 83 ? 10.699 11.140 -7.202 1.00 62.75 83 LEU A O 1
ATOM 656 N N . ASP A 1 84 ? 12.312 10.157 -8.412 1.00 66.00 84 ASP A N 1
ATOM 657 C CA . ASP A 1 84 ? 13.234 11.295 -8.330 1.00 66.00 84 ASP A CA 1
ATOM 658 C C . ASP A 1 84 ? 12.633 12.537 -9.002 1.00 66.00 84 ASP A C 1
ATOM 660 O O . ASP A 1 84 ? 12.586 13.618 -8.415 1.00 66.00 84 ASP A O 1
ATOM 664 N N . SER A 1 85 ? 12.057 12.362 -10.196 1.00 64.06 85 SER A N 1
ATOM 665 C CA . SER A 1 85 ? 11.338 13.429 -10.908 1.00 64.06 85 SER A CA 1
ATOM 666 C C . SER A 1 85 ? 10.104 13.917 -10.138 1.00 64.06 85 SER A C 1
ATOM 668 O O . SER A 1 85 ? 9.721 15.083 -10.221 1.00 64.06 85 SER A O 1
ATOM 670 N N . MET A 1 86 ? 9.467 13.034 -9.372 1.00 62.94 86 MET A N 1
ATOM 671 C CA . MET A 1 86 ? 8.278 13.351 -8.591 1.00 62.94 86 MET A CA 1
ATOM 672 C C . MET A 1 86 ? 8.595 13.998 -7.262 1.00 62.94 86 MET A C 1
ATOM 674 O O . MET A 1 86 ? 7.847 14.879 -6.877 1.00 62.94 86 MET A O 1
ATOM 678 N N . ARG A 1 87 ? 9.705 13.670 -6.604 1.00 68.31 87 ARG A N 1
ATOM 679 C CA . ARG A 1 87 ? 10.197 14.419 -5.440 1.00 68.31 87 ARG A CA 1
ATOM 680 C C . ARG A 1 87 ? 10.562 15.851 -5.805 1.00 68.31 87 ARG A C 1
ATOM 682 O O . ARG A 1 87 ? 10.323 16.755 -5.016 1.00 68.31 87 ARG A O 1
ATOM 689 N N . LEU A 1 88 ? 11.074 16.071 -7.019 1.00 68.12 88 LEU A N 1
ATOM 690 C CA . LEU A 1 88 ? 11.304 17.422 -7.538 1.00 68.12 88 LEU A CA 1
ATOM 691 C C . LEU A 1 88 ? 9.995 18.208 -7.722 1.00 68.12 88 LEU A C 1
ATOM 693 O O . LEU A 1 88 ? 9.969 19.408 -7.471 1.00 68.12 88 LEU A O 1
ATOM 697 N N . MET A 1 89 ? 8.908 17.550 -8.140 1.00 63.62 89 MET A N 1
ATOM 698 C CA . MET A 1 89 ? 7.593 18.190 -8.312 1.00 63.62 89 MET A CA 1
ATOM 699 C C . MET A 1 89 ? 6.745 18.231 -7.030 1.00 63.62 89 MET A C 1
ATOM 701 O O . MET A 1 89 ? 5.886 19.097 -6.889 1.00 63.62 89 MET A O 1
ATOM 705 N N . PHE A 1 90 ? 6.978 17.302 -6.108 1.00 64.62 90 PHE A N 1
ATOM 706 C CA . PHE A 1 90 ? 6.246 17.090 -4.863 1.00 64.62 90 PHE A CA 1
ATOM 707 C C . PHE A 1 90 ? 7.258 16.854 -3.731 1.00 64.62 90 PHE A C 1
ATOM 709 O O . PHE A 1 90 ? 7.451 15.714 -3.299 1.00 64.62 90 PHE A O 1
ATOM 716 N N . PRO A 1 91 ? 7.917 17.918 -3.239 1.00 67.50 91 PRO A N 1
ATOM 717 C CA . PRO A 1 91 ? 8.938 17.810 -2.193 1.00 67.50 91 PRO A CA 1
ATOM 718 C C . PRO A 1 91 ? 8.390 17.275 -0.862 1.00 67.50 91 PRO A C 1
ATOM 720 O O . PRO A 1 91 ? 9.154 16.829 -0.017 1.00 67.50 91 PRO A O 1
ATOM 723 N N . GLU A 1 92 ? 7.067 17.274 -0.692 1.00 67.31 92 GLU A N 1
ATOM 724 C CA . GLU A 1 92 ? 6.363 16.707 0.463 1.00 67.31 92 GLU A CA 1
ATOM 725 C C . GLU A 1 92 ? 6.274 15.169 0.435 1.00 67.31 92 GLU A C 1
ATOM 727 O O . GLU A 1 92 ? 5.673 14.567 1.326 1.00 67.31 92 GLU A O 1
ATOM 732 N N . PHE A 1 93 ? 6.824 14.501 -0.589 1.00 71.44 93 PHE A N 1
ATOM 733 C CA . PHE A 1 93 ? 6.838 13.043 -0.609 1.00 71.44 93 PHE A CA 1
ATOM 734 C C . PHE A 1 93 ? 7.746 12.504 0.512 1.00 71.44 93 PHE A C 1
ATOM 736 O O . PHE A 1 93 ? 8.939 12.812 0.521 1.00 71.44 93 PHE A O 1
ATOM 743 N N . PRO A 1 94 ? 7.219 11.676 1.433 1.00 76.38 94 PRO A N 1
ATOM 744 C CA . PRO A 1 94 ? 7.973 11.228 2.594 1.00 76.38 94 PRO A CA 1
ATOM 745 C C . PRO A 1 94 ? 9.126 10.305 2.192 1.00 76.38 94 PRO A C 1
ATOM 747 O O . PRO A 1 94 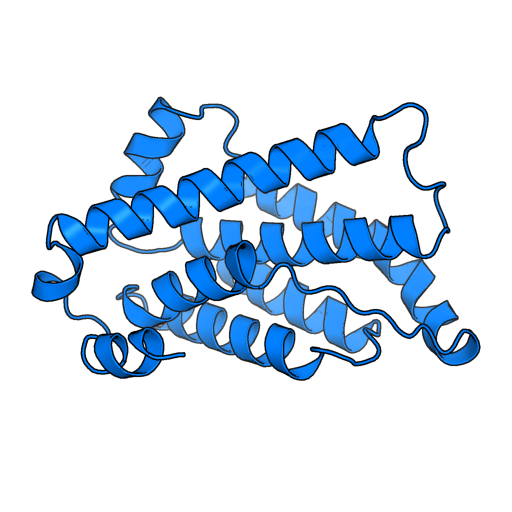? 8.993 9.425 1.340 1.00 76.38 94 PRO A O 1
ATOM 750 N N . THR A 1 95 ? 10.257 10.472 2.863 1.00 82.56 95 THR A N 1
ATOM 751 C CA . THR A 1 95 ? 11.386 9.546 2.822 1.00 82.56 95 THR A CA 1
ATOM 752 C C . THR A 1 95 ? 10.980 8.161 3.324 1.00 82.56 95 THR A C 1
ATOM 754 O O . THR A 1 95 ? 10.015 7.988 4.072 1.00 82.56 95 THR A O 1
ATOM 757 N N . LEU A 1 96 ? 11.777 7.145 2.985 1.00 83.62 96 LEU A N 1
ATOM 758 C CA . LEU A 1 96 ? 11.539 5.778 3.454 1.00 83.62 96 LEU A CA 1
ATOM 759 C C . LEU A 1 96 ? 11.525 5.671 4.993 1.00 83.62 96 LEU A C 1
ATOM 761 O O . LEU A 1 96 ? 10.767 4.883 5.556 1.00 83.62 96 LEU A O 1
ATOM 765 N N . ASN A 1 97 ? 12.322 6.491 5.687 1.00 86.62 97 ASN A N 1
ATOM 766 C CA . ASN A 1 97 ? 12.340 6.523 7.150 1.00 86.62 97 ASN A CA 1
ATOM 767 C C . ASN A 1 97 ? 11.069 7.168 7.733 1.00 86.62 97 ASN A C 1
ATOM 769 O O . ASN A 1 97 ? 10.515 6.660 8.706 1.00 86.62 97 ASN A O 1
ATOM 773 N N . GLU A 1 98 ? 10.566 8.242 7.121 1.00 87.31 98 GLU A N 1
ATOM 774 C CA . GLU A 1 98 ? 9.289 8.857 7.509 1.00 87.31 98 GLU A CA 1
ATOM 775 C C . GLU A 1 98 ? 8.118 7.908 7.251 1.00 87.31 98 GLU A C 1
ATOM 777 O O . GLU A 1 98 ? 7.255 7.750 8.112 1.00 87.31 98 GLU A O 1
ATOM 782 N N . LEU A 1 99 ? 8.125 7.193 6.123 1.00 87.31 99 LEU A N 1
ATOM 783 C CA . LEU A 1 99 ? 7.145 6.146 5.831 1.00 87.31 99 LEU A CA 1
ATOM 784 C C . LEU A 1 99 ? 7.186 5.017 6.871 1.00 87.31 99 LEU A C 1
ATOM 786 O O . LEU A 1 99 ? 6.137 4.583 7.341 1.00 87.31 99 LEU A O 1
ATOM 790 N N . ARG A 1 100 ? 8.378 4.579 7.303 1.00 89.56 100 ARG A N 1
ATOM 791 C CA . ARG A 1 100 ? 8.528 3.596 8.393 1.00 89.56 100 ARG A CA 1
ATOM 792 C C . ARG A 1 100 ? 7.895 4.094 9.697 1.00 89.56 100 ARG A C 1
ATOM 794 O O . ARG A 1 100 ? 7.197 3.342 10.377 1.00 89.56 100 ARG A O 1
ATOM 801 N N . GLN A 1 101 ? 8.135 5.353 10.064 1.00 91.00 101 GLN A N 1
ATOM 802 C CA . GLN A 1 101 ? 7.555 5.954 11.269 1.00 91.00 101 GLN A CA 1
ATOM 803 C C . GLN A 1 101 ? 6.030 6.076 11.165 1.00 91.00 101 GLN A C 1
ATOM 805 O O . GLN A 1 101 ? 5.327 5.705 12.106 1.00 91.00 101 GLN A O 1
ATOM 810 N N . GLN A 1 102 ? 5.520 6.521 10.013 1.00 89.44 102 GLN A N 1
ATOM 811 C CA . GLN A 1 102 ? 4.087 6.597 9.728 1.00 89.44 102 GLN A CA 1
ATOM 812 C C . GLN A 1 102 ? 3.422 5.223 9.831 1.00 89.44 102 GLN A C 1
ATOM 814 O O . GLN A 1 102 ? 2.397 5.094 10.498 1.00 89.44 102 GLN A O 1
ATOM 819 N N . LEU A 1 103 ? 4.027 4.184 9.247 1.00 90.69 103 LEU A N 1
ATOM 820 C CA . LEU A 1 103 ? 3.520 2.815 9.318 1.00 90.69 103 LEU A CA 1
ATOM 821 C C . LEU A 1 103 ? 3.388 2.342 10.774 1.00 90.69 103 LEU A C 1
ATOM 823 O O . LEU A 1 103 ? 2.328 1.868 11.182 1.00 90.69 103 LEU A O 1
ATOM 827 N N . ASN A 1 104 ? 4.430 2.537 11.587 1.00 90.94 104 ASN A N 1
ATOM 828 C CA . ASN A 1 104 ? 4.410 2.172 13.006 1.00 90.94 104 ASN A CA 1
ATOM 829 C C . ASN A 1 104 ? 3.353 2.951 13.808 1.00 90.94 104 ASN A C 1
ATOM 831 O O . ASN A 1 104 ? 2.667 2.373 14.661 1.00 90.94 104 ASN A O 1
ATOM 835 N N . ALA A 1 105 ? 3.196 4.248 13.532 1.00 90.44 105 ALA A N 1
ATOM 836 C CA . ALA A 1 105 ? 2.184 5.085 14.169 1.00 90.44 105 ALA A CA 1
ATOM 837 C C . ALA A 1 105 ? 0.765 4.610 13.821 1.00 90.44 105 ALA A C 1
ATOM 839 O O . ALA A 1 105 ? -0.048 4.398 14.722 1.00 90.44 105 ALA A O 1
ATOM 840 N N . LEU A 1 106 ? 0.494 4.351 12.539 1.00 89.44 106 LEU A N 1
ATOM 841 C CA . LEU A 1 106 ? -0.799 3.861 12.057 1.00 89.44 106 LEU A CA 1
ATOM 842 C C . LEU A 1 106 ? -1.154 2.515 12.687 1.00 89.44 106 LEU A C 1
ATOM 844 O O . LEU A 1 106 ? -2.242 2.362 13.237 1.00 89.44 106 LEU A O 1
ATOM 848 N N . VAL A 1 107 ? -0.221 1.558 12.711 1.00 88.62 107 VAL A N 1
ATOM 849 C CA . VAL A 1 107 ? -0.455 0.266 13.373 1.00 88.62 107 VAL A CA 1
ATOM 850 C C . VAL A 1 107 ? -0.781 0.464 14.857 1.00 88.62 107 VAL A C 1
ATOM 852 O O . VAL A 1 107 ? -1.709 -0.164 15.364 1.00 88.62 107 VAL A O 1
ATOM 855 N N . THR A 1 108 ? -0.063 1.346 15.556 1.00 89.69 108 THR A N 1
ATOM 856 C CA . THR A 1 108 ? -0.299 1.632 16.983 1.00 89.69 108 THR A CA 1
ATOM 857 C C . THR A 1 108 ? -1.682 2.236 17.227 1.00 89.69 108 THR A C 1
ATOM 859 O O . THR A 1 108 ? -2.348 1.871 18.196 1.00 89.69 108 THR A O 1
ATOM 862 N N . ILE A 1 109 ? -2.139 3.119 16.336 1.00 87.31 109 ILE A N 1
ATOM 863 C CA . ILE A 1 109 ? -3.463 3.746 16.411 1.00 87.31 109 ILE A CA 1
ATOM 864 C C . ILE A 1 109 ? -4.573 2.727 16.142 1.00 87.31 109 ILE A C 1
ATOM 866 O O . ILE A 1 109 ? -5.590 2.742 16.829 1.00 87.31 109 ILE A O 1
ATOM 870 N N . ILE A 1 110 ? -4.398 1.848 15.154 1.00 83.06 110 ILE A N 1
ATOM 871 C CA . ILE A 1 110 ? -5.444 0.944 14.657 1.00 83.06 110 ILE A CA 1
ATOM 872 C C . ILE A 1 110 ? -5.637 -0.266 15.586 1.00 83.06 110 ILE A C 1
ATOM 874 O O . ILE A 1 110 ? -6.770 -0.695 15.815 1.00 83.06 110 ILE A O 1
ATOM 878 N N . ARG A 1 111 ? -4.554 -0.801 16.165 1.00 82.81 111 ARG A N 1
ATOM 879 C CA . ARG A 1 111 ? -4.554 -2.055 16.945 1.00 82.81 111 ARG A CA 1
ATOM 880 C C . ARG A 1 111 ? -5.588 -2.121 18.080 1.00 82.81 111 ARG A C 1
ATOM 882 O O . ARG A 1 111 ? -6.271 -3.132 18.196 1.00 82.81 111 ARG A O 1
ATOM 889 N N . PRO A 1 112 ? -5.777 -1.084 18.915 1.00 79.50 112 PRO A N 1
ATOM 890 C CA . PRO A 1 112 ? -6.762 -1.145 19.995 1.00 79.50 112 PRO A CA 1
ATOM 891 C C . PRO A 1 112 ? -8.206 -1.271 19.489 1.00 79.50 112 PRO A C 1
ATOM 893 O O . PRO A 1 112 ? -9.073 -1.776 20.200 1.00 79.50 112 PRO A O 1
ATOM 896 N N . TYR A 1 113 ? -8.482 -0.823 18.261 1.00 74.81 113 TYR A N 1
ATOM 897 C CA . TYR A 1 113 ? -9.821 -0.875 17.683 1.00 74.81 113 TYR A CA 1
ATOM 898 C C . TYR A 1 113 ? -10.176 -2.250 17.150 1.00 74.81 113 TYR A C 1
ATOM 900 O O . TYR A 1 113 ? -11.346 -2.624 17.251 1.00 74.81 113 TYR A O 1
ATOM 908 N N . THR A 1 114 ? -9.200 -3.014 16.652 1.00 71.25 114 THR A N 1
ATOM 909 C CA . THR A 1 114 ? -9.438 -4.343 16.074 1.00 71.25 114 THR A CA 1
ATOM 910 C C . THR A 1 114 ? -9.991 -5.333 17.086 1.00 71.25 114 THR A C 1
ATOM 912 O O . THR A 1 114 ? -10.892 -6.100 16.758 1.00 71.25 114 THR A O 1
ATOM 915 N N . ALA A 1 115 ? -9.569 -5.231 18.347 1.00 65.25 115 ALA A N 1
ATOM 916 C CA . ALA A 1 115 ? -10.126 -6.002 19.456 1.00 65.25 115 ALA A CA 1
ATOM 917 C C . ALA A 1 115 ? -11.635 -5.752 19.674 1.00 65.25 115 ALA A C 1
ATOM 919 O O . ALA A 1 115 ? -12.336 -6.605 20.213 1.00 65.25 115 ALA A O 1
ATOM 920 N N . SER A 1 116 ? -12.155 -4.599 19.233 1.00 62.91 116 SER A N 1
ATOM 921 C CA . SER A 1 116 ? -13.574 -4.227 19.349 1.00 62.91 116 SER A CA 1
ATOM 922 C C . SER A 1 116 ? -14.410 -4.523 18.096 1.00 62.91 116 SER A C 1
ATOM 924 O O . SER A 1 116 ? -15.618 -4.296 18.100 1.00 62.91 116 SER A O 1
ATOM 926 N N . ILE A 1 117 ? -13.794 -5.013 17.015 1.00 61.50 117 ILE A N 1
ATOM 927 C CA . ILE A 1 117 ? -14.467 -5.295 15.736 1.00 61.50 117 ILE A CA 1
ATOM 928 C C . ILE A 1 117 ? -15.375 -6.535 15.795 1.00 61.50 117 ILE A C 1
ATOM 930 O O . ILE A 1 117 ? -16.498 -6.439 15.286 1.00 61.50 117 ILE A O 1
ATOM 934 N N . PRO A 1 118 ? -14.993 -7.655 16.456 1.00 55.44 118 PRO A N 1
ATOM 935 C CA . PRO A 1 118 ? -15.842 -8.845 16.545 1.00 55.44 118 PRO A CA 1
ATOM 936 C C . PRO A 1 118 ? -17.226 -8.573 17.155 1.00 55.44 118 PRO A C 1
ATOM 938 O O . PRO A 1 118 ? -18.200 -9.226 16.789 1.00 55.44 118 PRO A O 1
ATOM 941 N N . SER A 1 119 ? -17.339 -7.585 18.049 1.00 52.66 119 SER A N 1
ATOM 942 C CA . SER A 1 119 ? -18.597 -7.225 18.717 1.00 52.66 119 SER A CA 1
ATOM 943 C C . SER A 1 119 ? -19.453 -6.213 17.951 1.00 52.66 119 SER A C 1
ATOM 945 O O . SER A 1 119 ? -20.631 -6.061 18.264 1.00 52.66 119 SER A O 1
ATOM 947 N N . LYS A 1 120 ? -18.904 -5.527 16.940 1.00 55.31 120 LYS A N 1
ATOM 948 C CA . LYS A 1 120 ? -19.575 -4.394 16.284 1.00 55.31 120 LYS A CA 1
ATOM 949 C C . LYS A 1 120 ? -20.147 -4.696 14.895 1.00 55.31 120 LYS A C 1
ATOM 951 O O . LYS A 1 120 ? -20.790 -3.808 14.344 1.00 55.31 120 LYS A O 1
ATOM 956 N N . LYS A 1 121 ? -19.941 -5.907 14.335 1.00 51.12 121 LYS A N 1
ATOM 957 C CA . LYS A 1 121 ? -20.366 -6.305 12.965 1.00 51.12 121 LYS A CA 1
ATOM 958 C C . LYS A 1 121 ? -20.245 -5.142 11.972 1.00 51.12 121 LYS A C 1
ATOM 960 O O . LYS A 1 121 ? -21.195 -4.764 11.290 1.00 51.12 121 LYS A O 1
ATOM 965 N N . LEU A 1 122 ? -19.076 -4.517 11.963 1.00 52.19 122 LEU A N 1
ATOM 966 C CA . LEU A 1 122 ? -18.827 -3.345 11.149 1.00 52.19 122 LEU A CA 1
ATOM 967 C C . LEU A 1 122 ? -18.821 -3.774 9.680 1.00 52.19 122 LEU A C 1
ATOM 969 O O . LEU A 1 122 ? -17.864 -4.387 9.214 1.00 52.19 122 LEU A O 1
ATOM 973 N N . ASN A 1 123 ? -19.909 -3.470 8.968 1.00 45.31 123 ASN A N 1
ATOM 974 C CA . ASN A 1 123 ? -19.967 -3.503 7.508 1.00 45.31 123 ASN A CA 1
ATOM 975 C C . ASN A 1 123 ? -19.079 -2.371 6.984 1.00 45.31 123 ASN A C 1
ATOM 977 O O . ASN A 1 123 ? -19.550 -1.304 6.592 1.00 45.31 123 ASN A O 1
ATOM 981 N N . PHE A 1 124 ? -17.771 -2.570 7.072 1.00 50.91 124 PHE A N 1
ATOM 982 C CA . PHE A 1 124 ? -16.801 -1.672 6.488 1.00 50.91 124 PHE A CA 1
ATOM 983 C C . PHE A 1 124 ? -16.768 -1.919 4.987 1.00 50.91 124 PHE A C 1
ATOM 985 O O . PHE A 1 124 ? -16.449 -3.013 4.528 1.00 50.91 124 PHE A O 1
ATOM 992 N N . GLY A 1 125 ? -17.104 -0.896 4.217 1.00 45.78 125 GLY A N 1
ATOM 993 C CA . GLY A 1 125 ? -16.882 -0.893 2.784 1.00 45.78 125 GLY A CA 1
ATOM 994 C C . GLY A 1 125 ? -15.984 0.269 2.435 1.00 45.78 125 GLY A C 1
ATOM 995 O O . GLY A 1 125 ? -16.515 1.311 2.096 1.00 45.78 125 GLY A O 1
ATOM 996 N N . PHE A 1 126 ? -14.663 0.100 2.506 1.00 53.00 126 PHE A N 1
ATOM 997 C CA . PHE A 1 126 ? -13.738 0.987 1.803 1.00 53.00 126 PHE A CA 1
ATOM 998 C C . PHE A 1 126 ? -12.497 0.227 1.342 1.00 53.00 126 PHE A C 1
ATOM 1000 O O . PHE A 1 126 ? -11.835 -0.468 2.107 1.00 53.00 126 PHE A O 1
ATOM 1007 N N . ALA A 1 127 ? -12.230 0.378 0.050 1.00 50.12 127 ALA A N 1
ATOM 1008 C CA . ALA A 1 127 ? -10.945 0.197 -0.590 1.00 50.12 127 ALA A CA 1
ATOM 1009 C C . ALA A 1 127 ? -10.899 1.310 -1.641 1.00 50.12 127 ALA A C 1
ATOM 1011 O O . ALA A 1 127 ? -11.667 1.265 -2.607 1.00 50.12 127 ALA A O 1
ATOM 1012 N N . HIS A 1 128 ? -10.075 2.345 -1.451 1.00 52.41 128 HIS A N 1
ATOM 1013 C CA . HIS A 1 128 ? -9.733 3.249 -2.553 1.00 52.41 128 HIS A CA 1
ATOM 1014 C C . HIS A 1 128 ? -8.905 2.453 -3.574 1.00 52.41 128 HIS A C 1
ATOM 1016 O O . HIS A 1 128 ? -7.677 2.466 -3.599 1.00 52.41 128 HIS A O 1
ATOM 1022 N N . ASP A 1 129 ? -9.628 1.696 -4.394 1.00 52.69 129 ASP A N 1
ATOM 1023 C CA . ASP A 1 129 ? -9.123 0.683 -5.315 1.00 52.69 129 ASP A CA 1
ATOM 1024 C C . ASP A 1 129 ? -8.113 1.286 -6.295 1.00 52.69 129 ASP A C 1
ATOM 1026 O O . ASP A 1 129 ? -7.054 0.727 -6.555 1.00 52.69 129 ASP A O 1
ATOM 1030 N N . ALA A 1 130 ? -8.399 2.489 -6.789 1.00 49.16 130 ALA A N 1
ATOM 1031 C CA . ALA A 1 130 ? -7.572 3.140 -7.795 1.00 49.16 130 ALA A CA 1
ATOM 1032 C C . ALA A 1 130 ? -6.181 3.558 -7.281 1.00 49.16 130 ALA A C 1
ATOM 1034 O O . ALA A 1 130 ? -5.249 3.622 -8.079 1.00 49.16 130 ALA A O 1
ATOM 1035 N N . ASP A 1 131 ? -6.039 3.810 -5.975 1.00 54.47 131 ASP A N 1
ATOM 1036 C CA . ASP A 1 131 ? -4.860 4.461 -5.383 1.00 54.47 131 ASP A CA 1
ATOM 1037 C C . ASP A 1 131 ? -3.957 3.504 -4.593 1.00 54.47 131 ASP A C 1
ATOM 1039 O O . ASP A 1 131 ? -2.821 3.844 -4.275 1.00 54.47 131 ASP A O 1
ATOM 1043 N N . ILE A 1 132 ? -4.440 2.289 -4.321 1.00 62.59 132 ILE A N 1
ATOM 1044 C CA . ILE A 1 132 ? -3.668 1.202 -3.703 1.00 62.59 132 ILE A CA 1
ATOM 1045 C C . ILE A 1 132 ? -3.440 0.084 -4.725 1.00 62.59 132 ILE A C 1
ATOM 1047 O O . ILE A 1 132 ? -2.302 -0.319 -4.953 1.00 62.59 132 ILE A O 1
ATOM 1051 N N . VAL A 1 133 ? -4.494 -0.383 -5.408 1.00 67.12 133 VAL A N 1
ATOM 1052 C CA . VAL A 1 133 ? -4.384 -1.505 -6.357 1.00 67.12 133 VAL A CA 1
ATOM 1053 C C . VAL A 1 133 ? -3.594 -1.092 -7.592 1.00 67.12 133 VAL A C 1
ATOM 1055 O O . VAL A 1 133 ? -2.733 -1.846 -8.029 1.00 67.12 133 VAL A O 1
ATOM 1058 N N . GLY A 1 134 ? -3.832 0.109 -8.127 1.00 65.88 134 GLY A N 1
ATOM 1059 C CA . GLY A 1 134 ? -3.118 0.620 -9.302 1.00 65.88 134 GLY A CA 1
ATOM 1060 C C . GLY A 1 134 ? -1.595 0.686 -9.102 1.00 65.88 134 GLY A C 1
ATOM 1061 O O . GLY A 1 134 ? -0.865 0.049 -9.864 1.00 65.88 134 GLY A O 1
ATOM 1062 N N . PRO A 1 135 ? -1.096 1.399 -8.073 1.00 70.94 135 PRO A N 1
ATOM 1063 C CA . PRO A 1 135 ? 0.336 1.462 -7.782 1.00 70.94 135 PRO A CA 1
ATOM 1064 C C . PRO A 1 135 ? 0.953 0.109 -7.414 1.00 70.94 135 PRO A C 1
ATOM 1066 O O . PRO A 1 135 ? 2.022 -0.223 -7.918 1.00 70.94 135 PRO A O 1
ATOM 1069 N N . LEU A 1 136 ? 0.288 -0.708 -6.590 1.00 73.56 136 LEU A N 1
ATOM 1070 C CA . LEU A 1 136 ? 0.816 -2.027 -6.231 1.00 73.56 136 LEU A CA 1
ATOM 1071 C C . LEU A 1 136 ? 0.866 -2.981 -7.423 1.00 73.56 136 LEU A C 1
ATOM 1073 O O . LEU A 1 136 ? 1.825 -3.735 -7.559 1.00 73.56 136 LEU A O 1
ATOM 1077 N N . TYR A 1 137 ? -0.136 -2.934 -8.301 1.00 72.69 137 TYR A N 1
ATOM 1078 C CA . TYR A 1 137 ? -0.128 -3.680 -9.555 1.00 72.69 137 TYR A CA 1
ATOM 1079 C C . TYR A 1 137 ? 1.040 -3.244 -10.430 1.00 72.69 137 TYR A C 1
ATOM 1081 O O . TYR A 1 137 ? 1.800 -4.079 -10.912 1.00 72.69 137 TYR A O 1
ATOM 1089 N N . TYR A 1 138 ? 1.229 -1.934 -10.581 1.00 72.12 138 TYR A N 1
ATOM 1090 C CA . TYR A 1 138 ? 2.353 -1.398 -11.330 1.00 72.12 138 TYR A CA 1
ATOM 1091 C C . TYR A 1 138 ? 3.700 -1.901 -10.791 1.00 72.12 138 TYR A C 1
ATOM 1093 O O . TYR A 1 138 ? 4.532 -2.375 -11.567 1.00 72.12 138 TYR A O 1
ATOM 1101 N N . ILE A 1 139 ? 3.887 -1.887 -9.468 1.00 76.75 139 ILE A N 1
ATOM 1102 C CA . ILE A 1 139 ? 5.093 -2.425 -8.827 1.00 76.75 139 ILE A CA 1
ATOM 1103 C C . ILE A 1 139 ? 5.226 -3.926 -9.115 1.00 76.75 139 ILE A C 1
ATOM 1105 O O . ILE A 1 139 ? 6.271 -4.368 -9.582 1.00 76.75 139 ILE A O 1
ATOM 1109 N N . ALA A 1 140 ? 4.164 -4.708 -8.915 1.00 77.94 140 ALA A N 1
ATOM 1110 C CA . ALA A 1 140 ? 4.178 -6.156 -9.125 1.00 77.94 140 ALA A CA 1
ATOM 1111 C C . ALA A 1 140 ? 4.504 -6.566 -10.573 1.00 77.94 140 ALA A C 1
ATOM 1113 O O . ALA A 1 140 ? 5.050 -7.647 -10.804 1.00 77.94 140 ALA A O 1
ATOM 1114 N N . VAL A 1 141 ? 4.180 -5.724 -11.556 1.00 71.81 141 VAL A N 1
ATOM 1115 C CA . VAL A 1 141 ? 4.394 -6.049 -12.969 1.00 71.81 141 VAL A CA 1
ATOM 1116 C C . VAL A 1 141 ? 5.709 -5.483 -13.504 1.00 71.81 141 VAL A C 1
ATOM 1118 O O . VAL A 1 141 ? 6.364 -6.187 -14.271 1.00 71.81 141 VAL A O 1
ATOM 1121 N N . ARG A 1 142 ? 6.130 -4.275 -13.101 1.00 70.69 142 ARG A N 1
ATOM 1122 C CA . ARG A 1 142 ? 7.312 -3.590 -13.666 1.00 70.69 142 ARG A CA 1
ATOM 1123 C C . ARG A 1 142 ? 8.588 -3.746 -12.836 1.00 70.69 142 ARG A C 1
ATOM 1125 O O . ARG A 1 142 ? 9.665 -3.592 -13.398 1.00 70.69 142 ARG A O 1
ATOM 1132 N N . CYS A 1 143 ? 8.496 -4.037 -11.539 1.00 74.00 143 CYS A N 1
ATOM 1133 C CA . CYS A 1 143 ? 9.677 -4.185 -10.685 1.00 74.00 143 CYS A CA 1
ATOM 1134 C C . CYS A 1 143 ? 10.507 -5.409 -11.112 1.00 74.00 143 CYS A C 1
ATOM 1136 O O . CYS A 1 143 ? 9.972 -6.518 -11.210 1.00 74.00 143 CYS A O 1
ATOM 1138 N N . GLY A 1 144 ? 11.794 -5.197 -11.390 1.00 69.31 144 GLY A N 1
ATOM 1139 C CA . GLY A 1 144 ? 12.757 -6.255 -11.694 1.00 69.31 144 GLY A CA 1
ATOM 1140 C C . GLY A 1 144 ? 13.255 -6.960 -10.431 1.00 69.31 144 GLY A C 1
ATOM 1141 O O . GLY A 1 144 ? 13.587 -8.148 -10.476 1.00 69.31 144 GLY A O 1
ATOM 1142 N N . ASP A 1 145 ? 13.214 -6.280 -9.280 1.00 80.88 145 ASP A N 1
ATOM 1143 C CA . ASP A 1 145 ? 13.452 -6.895 -7.976 1.00 80.88 145 ASP A CA 1
ATOM 1144 C C . ASP A 1 145 ? 12.306 -7.858 -7.615 1.00 80.88 145 ASP A C 1
ATOM 1146 O O . ASP A 1 145 ? 11.183 -7.478 -7.263 1.00 80.88 145 ASP A O 1
ATOM 1150 N N . SER A 1 146 ? 12.623 -9.153 -7.656 1.00 82.25 146 SER A N 1
ATOM 1151 C CA . SER A 1 146 ? 11.685 -10.231 -7.340 1.00 82.25 146 SER A CA 1
ATOM 1152 C C . SER A 1 146 ? 11.171 -10.181 -5.894 1.00 82.25 146 SER A C 1
ATOM 1154 O O . SER A 1 146 ? 10.037 -10.585 -5.639 1.00 82.25 146 SER A O 1
ATOM 1156 N N . SER A 1 147 ? 11.954 -9.665 -4.941 1.00 86.38 147 SER A N 1
ATOM 1157 C CA . SER A 1 147 ? 11.537 -9.486 -3.544 1.00 86.38 147 SER A CA 1
ATOM 1158 C C . SER A 1 147 ? 10.427 -8.443 -3.431 1.00 86.38 147 SER A C 1
ATOM 1160 O O . SER A 1 147 ? 9.377 -8.718 -2.841 1.00 86.38 147 SER A O 1
ATOM 1162 N N . VAL A 1 148 ? 10.625 -7.267 -4.033 1.00 83.81 148 VAL A N 1
ATOM 1163 C CA . VAL A 1 148 ? 9.653 -6.160 -4.016 1.00 83.81 148 VAL A CA 1
ATOM 1164 C C . VAL A 1 148 ? 8.396 -6.542 -4.798 1.00 83.81 148 VAL A C 1
ATOM 1166 O O . VAL A 1 148 ? 7.281 -6.354 -4.307 1.00 83.81 148 VAL A O 1
ATOM 1169 N N . LYS A 1 149 ? 8.554 -7.189 -5.958 1.00 83.56 149 LYS A N 1
ATOM 1170 C CA . LYS A 1 149 ? 7.450 -7.745 -6.753 1.00 83.56 149 LYS A CA 1
ATOM 1171 C C . LYS A 1 149 ? 6.589 -8.737 -5.965 1.00 83.56 149 LYS A C 1
ATOM 1173 O O . LYS A 1 149 ? 5.356 -8.639 -5.978 1.00 83.56 149 LYS A O 1
ATOM 1178 N N . ASN A 1 150 ? 7.215 -9.681 -5.263 1.00 85.69 150 ASN A N 1
ATOM 1179 C CA . ASN A 1 150 ? 6.497 -10.672 -4.459 1.00 85.69 150 ASN A CA 1
ATOM 1180 C C . ASN A 1 150 ? 5.741 -10.012 -3.301 1.00 85.69 150 ASN A C 1
ATOM 1182 O O . ASN A 1 150 ? 4.600 -10.381 -3.026 1.00 85.69 150 ASN A O 1
ATOM 1186 N N . LYS A 1 151 ? 6.331 -8.994 -2.664 1.00 89.38 151 LYS A N 1
ATOM 1187 C CA . LYS A 1 151 ? 5.675 -8.225 -1.597 1.00 89.38 151 LYS A CA 1
ATOM 1188 C C . LYS A 1 151 ? 4.501 -7.397 -2.113 1.00 89.38 151 LYS A C 1
ATOM 1190 O O . LYS A 1 151 ? 3.44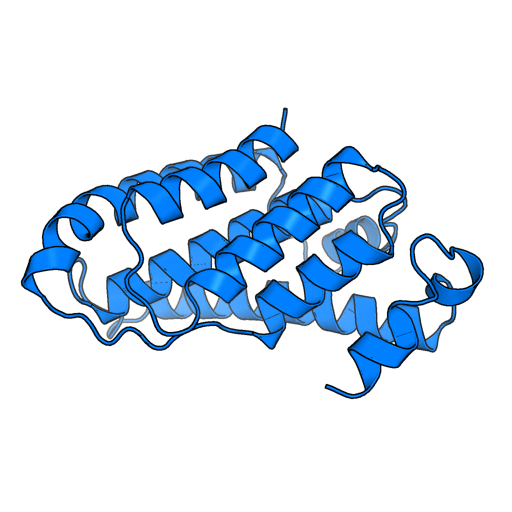1 -7.418 -1.495 1.00 89.38 151 LYS A O 1
ATOM 1195 N N . ALA A 1 152 ? 4.635 -6.746 -3.268 1.00 85.12 152 ALA A N 1
ATOM 1196 C CA . ALA A 1 152 ? 3.530 -6.038 -3.913 1.00 85.12 152 ALA A CA 1
ATOM 1197 C C . ALA A 1 152 ? 2.375 -6.984 -4.267 1.00 85.12 152 ALA A C 1
ATOM 1199 O O . ALA A 1 152 ? 1.218 -6.679 -3.986 1.00 85.12 152 ALA A O 1
ATOM 1200 N N . SER A 1 153 ? 2.689 -8.173 -4.785 1.00 82.81 153 SER A N 1
ATOM 1201 C CA . SER A 1 153 ? 1.694 -9.212 -5.082 1.00 82.81 153 SER A CA 1
ATOM 1202 C C . SER A 1 153 ? 1.008 -9.741 -3.817 1.00 82.81 153 SER A C 1
ATOM 1204 O O . SER A 1 153 ? -0.213 -9.894 -3.791 1.00 82.81 153 SER A O 1
ATOM 1206 N N . ALA A 1 154 ? 1.768 -9.979 -2.744 1.00 85.88 154 ALA A N 1
ATOM 1207 C CA . ALA A 1 154 ? 1.225 -10.403 -1.455 1.00 85.88 154 ALA A CA 1
ATOM 1208 C C . ALA A 1 154 ? 0.312 -9.330 -0.846 1.00 85.88 154 ALA A C 1
ATOM 1210 O O . ALA A 1 154 ? -0.770 -9.645 -0.356 1.00 85.88 154 ALA A O 1
ATOM 1211 N N . LEU A 1 155 ? 0.709 -8.058 -0.928 1.00 84.38 155 LEU A N 1
ATOM 1212 C CA . LEU A 1 155 ? -0.095 -6.948 -0.437 1.00 84.38 155 LEU A CA 1
ATOM 1213 C C . LEU A 1 155 ? -1.384 -6.777 -1.253 1.00 84.38 155 LEU A C 1
ATOM 1215 O O . LEU A 1 155 ? -2.451 -6.631 -0.666 1.00 84.38 155 LEU A O 1
ATOM 1219 N N . LEU A 1 156 ? -1.317 -6.886 -2.587 1.00 79.75 156 LEU A N 1
ATOM 1220 C CA . LEU A 1 156 ? -2.503 -6.928 -3.454 1.00 79.75 156 LEU A CA 1
ATOM 1221 C C . LEU A 1 156 ? -3.454 -8.059 -3.069 1.00 79.75 156 LEU A C 1
ATOM 1223 O O . LEU A 1 156 ? -4.668 -7.857 -3.056 1.00 79.75 156 LEU A O 1
ATOM 1227 N N . TYR A 1 157 ? -2.920 -9.245 -2.779 1.00 82.06 157 TYR A N 1
ATOM 1228 C CA . TYR A 1 157 ? -3.726 -10.384 -2.362 1.00 82.06 157 TYR A CA 1
ATOM 1229 C C . TYR A 1 157 ? -4.438 -10.112 -1.033 1.00 82.06 157 TYR A C 1
ATOM 1231 O O . TYR A 1 157 ? -5.649 -10.304 -0.953 1.00 82.06 157 TYR A O 1
ATOM 1239 N N . GLU A 1 158 ? -3.731 -9.614 -0.014 1.00 80.25 158 GLU A N 1
ATOM 1240 C CA . GLU A 1 158 ? -4.346 -9.305 1.284 1.00 80.25 158 GLU A CA 1
ATOM 1241 C C . GLU A 1 158 ? -5.389 -8.184 1.169 1.00 80.25 158 GLU A C 1
ATOM 1243 O O . GLU A 1 158 ? -6.515 -8.356 1.633 1.00 80.25 158 GLU A O 1
ATOM 1248 N N . VAL A 1 159 ? -5.077 -7.084 0.473 1.00 75.12 159 VAL A N 1
ATOM 1249 C CA . VAL A 1 159 ? -6.023 -5.975 0.245 1.00 75.12 159 VAL A CA 1
ATOM 1250 C C . VAL A 1 159 ? -7.295 -6.463 -0.459 1.00 75.12 159 VAL A C 1
ATOM 1252 O O . VAL A 1 159 ? -8.400 -6.091 -0.066 1.00 75.12 159 VAL A O 1
ATOM 1255 N N . ASN A 1 160 ? -7.167 -7.340 -1.460 1.00 72.88 160 ASN A N 1
ATOM 1256 C CA . ASN A 1 160 ? -8.321 -7.904 -2.162 1.00 72.88 160 ASN A CA 1
ATOM 1257 C C . ASN A 1 160 ? -9.079 -8.955 -1.341 1.00 72.88 160 ASN A C 1
ATOM 1259 O O . ASN A 1 160 ? -10.295 -9.069 -1.478 1.00 72.88 160 ASN A O 1
ATOM 1263 N N . LYS A 1 161 ? -8.399 -9.716 -0.478 1.00 72.38 161 LYS A N 1
ATOM 1264 C CA . LYS A 1 161 ? -9.023 -10.741 0.369 1.00 72.38 161 LYS A CA 1
ATOM 1265 C C . LYS A 1 161 ? -9.985 -10.135 1.391 1.00 72.38 161 LYS A C 1
ATOM 1267 O O . LYS A 1 161 ? -11.037 -10.713 1.652 1.00 72.38 161 LYS A O 1
ATOM 1272 N N . PHE A 1 162 ? -9.642 -8.980 1.957 1.00 66.31 162 PHE A N 1
ATOM 1273 C CA . PHE A 1 162 ? -10.487 -8.276 2.930 1.00 66.31 162 PHE A CA 1
ATOM 1274 C C . PHE A 1 162 ? -11.452 -7.273 2.279 1.00 66.31 162 PHE A C 1
ATOM 1276 O O . PHE A 1 162 ? -12.126 -6.504 2.969 1.00 66.31 162 PHE A O 1
ATOM 1283 N N . ARG A 1 163 ? -11.574 -7.306 0.945 1.00 59.03 163 ARG A N 1
ATOM 1284 C CA . ARG A 1 163 ? -12.511 -6.489 0.169 1.00 59.03 163 ARG A CA 1
ATOM 1285 C C . ARG A 1 163 ? -13.947 -6.929 0.476 1.00 59.03 163 ARG A C 1
ATOM 1287 O O . ARG A 1 163 ? -14.432 -7.925 -0.050 1.00 59.03 163 ARG A O 1
ATOM 1294 N N . GLY A 1 164 ? -14.610 -6.190 1.366 1.00 52.34 164 GLY A N 1
ATOM 1295 C CA . GLY A 1 164 ? -15.961 -6.490 1.860 1.00 52.34 164 GLY A CA 1
ATOM 1296 C C . GLY A 1 164 ? -16.014 -7.304 3.161 1.00 52.34 164 GLY A C 1
ATOM 1297 O O . GLY A 1 164 ? -17.071 -7.845 3.480 1.00 52.34 164 GLY A O 1
ATOM 1298 N N . GLY A 1 165 ? -14.901 -7.414 3.900 1.00 59.12 165 GLY A N 1
ATOM 1299 C CA . GLY A 1 165 ? -14.797 -8.219 5.122 1.00 59.12 165 GLY A CA 1
ATOM 1300 C C . GLY A 1 165 ? -14.190 -7.495 6.331 1.00 59.12 165 GLY A C 1
ATOM 1301 O O . GLY A 1 165 ? -13.742 -6.352 6.256 1.00 59.12 165 GLY A O 1
ATOM 1302 N N . PHE A 1 166 ? -14.193 -8.192 7.471 1.00 62.12 166 PHE A N 1
ATOM 1303 C CA . PHE A 1 166 ? -13.697 -7.700 8.758 1.00 62.12 166 PHE A CA 1
ATOM 1304 C C . PHE A 1 166 ? -12.166 -7.651 8.783 1.00 62.12 166 PHE A C 1
ATOM 1306 O O . PHE A 1 166 ? -11.507 -8.688 8.775 1.00 62.12 166 PHE A O 1
ATOM 1313 N N . TRP A 1 167 ? -11.609 -6.445 8.856 1.00 73.25 167 TRP A N 1
ATOM 1314 C CA . TRP A 1 167 ? -10.199 -6.240 9.177 1.00 73.25 167 TRP A CA 1
ATOM 1315 C C . TRP A 1 167 ? -9.980 -6.519 10.661 1.00 73.25 167 TRP A C 1
ATOM 1317 O O . TRP A 1 167 ? -10.566 -5.840 11.496 1.00 73.25 167 TRP A O 1
ATOM 1327 N N . ASP A 1 168 ? -9.161 -7.509 10.998 1.00 74.75 168 ASP A N 1
ATOM 1328 C CA . ASP A 1 168 ? -8.775 -7.820 12.374 1.00 74.75 168 ASP A CA 1
ATOM 1329 C C . ASP A 1 168 ? -7.291 -7.506 12.620 1.00 74.75 168 ASP A C 1
ATOM 1331 O O . ASP A 1 168 ? -6.565 -7.065 11.724 1.00 74.75 168 ASP A O 1
ATOM 1335 N N . ASP A 1 169 ? -6.830 -7.705 13.859 1.00 79.06 169 ASP A N 1
ATOM 1336 C CA . ASP A 1 169 ? -5.423 -7.479 14.203 1.00 79.06 169 ASP A CA 1
ATOM 1337 C C . ASP A 1 169 ? -4.485 -8.321 13.329 1.00 79.06 169 ASP A C 1
ATOM 1339 O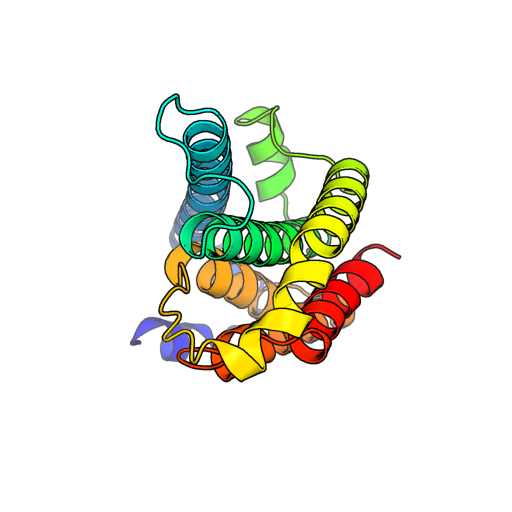 O . ASP A 1 169 ? -3.458 -7.835 12.867 1.00 79.06 169 ASP A O 1
ATOM 1343 N N . THR A 1 170 ? -4.872 -9.560 13.017 1.00 81.62 170 THR A N 1
ATOM 1344 C CA . THR A 1 170 ? -4.044 -10.470 12.217 1.00 81.62 170 THR A CA 1
ATOM 1345 C C . THR A 1 170 ? -3.847 -9.934 10.799 1.00 81.62 170 THR A C 1
ATOM 1347 O O . THR A 1 170 ? -2.722 -9.925 10.296 1.00 81.62 170 THR A O 1
ATOM 1350 N N . ALA A 1 171 ? -4.912 -9.443 10.164 1.00 78.69 171 ALA A N 1
ATOM 1351 C CA . ALA A 1 171 ? -4.863 -8.826 8.843 1.00 78.69 171 ALA A CA 1
ATOM 1352 C C . ALA A 1 171 ? -3.957 -7.584 8.823 1.00 78.69 171 ALA A C 1
ATOM 1354 O O . ALA A 1 171 ? -3.097 -7.449 7.950 1.00 78.69 171 ALA A O 1
ATOM 1355 N N . ILE A 1 172 ? -4.103 -6.704 9.819 1.00 81.94 172 ILE A N 1
ATOM 1356 C CA . ILE A 1 172 ? -3.319 -5.465 9.927 1.00 81.94 172 ILE A CA 1
ATOM 1357 C C . ILE A 1 172 ? -1.839 -5.758 10.160 1.00 81.94 172 ILE A C 1
ATOM 1359 O O . ILE A 1 172 ? -0.989 -5.188 9.475 1.00 81.94 172 ILE A O 1
ATOM 1363 N N . GLN A 1 173 ? -1.518 -6.685 11.065 1.00 84.31 173 GLN A N 1
ATOM 1364 C CA . GLN A 1 173 ? -0.139 -7.115 11.302 1.00 84.31 173 GLN A CA 1
ATOM 1365 C C . GLN A 1 173 ? 0.480 -7.715 10.043 1.00 84.31 173 GLN A C 1
ATOM 1367 O O . GLN A 1 173 ? 1.642 -7.454 9.744 1.00 84.31 173 GLN A O 1
ATOM 1372 N N . LYS A 1 174 ? -0.289 -8.491 9.273 1.00 86.12 174 LYS A N 1
ATOM 1373 C CA . LYS A 1 174 ? 0.203 -9.115 8.045 1.00 86.12 174 LYS A CA 1
ATOM 1374 C C . LYS A 1 174 ? 0.541 -8.084 6.969 1.00 86.12 174 LYS A C 1
ATOM 1376 O O . LYS A 1 174 ? 1.629 -8.148 6.401 1.00 86.12 174 LYS A O 1
ATOM 1381 N N . VAL A 1 175 ? -0.344 -7.116 6.728 1.00 85.94 175 VAL A N 1
ATOM 1382 C CA . VAL A 1 175 ? -0.102 -6.017 5.778 1.00 85.94 175 VAL A CA 1
ATOM 1383 C C . VAL A 1 175 ? 1.091 -5.161 6.210 1.00 85.94 175 VAL A C 1
ATOM 1385 O O . VAL A 1 175 ? 1.979 -4.895 5.399 1.00 85.94 175 VAL A O 1
ATOM 1388 N N . ALA A 1 176 ? 1.157 -4.787 7.491 1.00 85.81 176 ALA A N 1
ATOM 1389 C CA . ALA A 1 176 ? 2.269 -4.006 8.022 1.00 85.81 176 ALA A CA 1
ATOM 1390 C C . ALA A 1 176 ? 3.600 -4.764 7.932 1.00 85.81 176 ALA A C 1
ATOM 1392 O O . ALA A 1 176 ? 4.611 -4.183 7.549 1.00 85.81 176 ALA A O 1
ATOM 1393 N N . LYS A 1 177 ? 3.600 -6.070 8.219 1.00 89.62 177 LYS A N 1
ATOM 1394 C CA . LYS A 1 177 ? 4.785 -6.925 8.112 1.00 89.62 177 LYS A CA 1
ATOM 1395 C C . LYS A 1 177 ? 5.327 -6.974 6.683 1.00 89.62 177 LYS A C 1
ATOM 1397 O O . LYS A 1 177 ? 6.525 -6.795 6.506 1.00 89.62 177 LYS A O 1
ATOM 1402 N N . ILE A 1 178 ? 4.462 -7.148 5.678 1.00 88.31 178 ILE A N 1
ATOM 1403 C CA . ILE A 1 178 ? 4.871 -7.162 4.260 1.00 88.31 178 ILE A CA 1
ATOM 1404 C C . ILE A 1 178 ? 5.601 -5.864 3.887 1.00 88.31 178 ILE A C 1
ATOM 1406 O O . ILE A 1 178 ? 6.632 -5.910 3.218 1.00 88.31 178 ILE A O 1
ATOM 1410 N N . ALA A 1 179 ? 5.081 -4.714 4.325 1.00 85.94 179 ALA A N 1
ATOM 1411 C CA . ALA A 1 179 ? 5.709 -3.422 4.066 1.00 85.94 179 ALA A CA 1
ATOM 1412 C C . ALA A 1 179 ? 6.996 -3.218 4.883 1.00 85.94 179 ALA A C 1
ATOM 1414 O O . ALA A 1 179 ? 7.982 -2.736 4.338 1.00 85.94 179 ALA A O 1
ATOM 1415 N N . MET A 1 180 ? 7.033 -3.624 6.155 1.00 86.94 180 MET A N 1
ATOM 1416 C CA . MET A 1 180 ? 8.235 -3.528 6.996 1.00 86.94 180 MET A CA 1
ATOM 1417 C C . MET A 1 180 ? 9.398 -4.354 6.445 1.00 86.94 180 MET A C 1
ATOM 1419 O O . MET A 1 180 ? 10.500 -3.831 6.313 1.00 86.94 180 MET A O 1
ATOM 1423 N N . GLU A 1 181 ? 9.139 -5.597 6.034 1.00 88.06 181 GLU A N 1
ATOM 1424 C CA . GLU A 1 181 ? 10.130 -6.461 5.378 1.00 88.06 181 GLU A CA 1
ATOM 1425 C C . GLU A 1 181 ? 10.606 -5.906 4.033 1.00 88.06 181 GLU A C 1
ATOM 1427 O O . GLU A 1 181 ? 11.603 -6.376 3.493 1.00 88.06 181 GLU A O 1
ATOM 1432 N N . ALA A 1 182 ? 9.864 -4.970 3.435 1.00 83.12 182 ALA A N 1
ATOM 1433 C CA . ALA A 1 182 ? 10.315 -4.277 2.241 1.00 83.12 182 ALA A CA 1
ATOM 1434 C C . ALA A 1 182 ? 11.311 -3.168 2.566 1.00 83.12 182 ALA A C 1
ATOM 1436 O O . ALA A 1 182 ? 12.018 -2.766 1.660 1.00 83.12 182 ALA A O 1
ATOM 1437 N N . ILE A 1 183 ? 11.340 -2.626 3.788 1.00 80.56 183 ILE A N 1
ATOM 1438 C CA . ILE A 1 183 ? 12.228 -1.514 4.149 1.00 80.56 183 ILE A CA 1
ATOM 1439 C C . ILE A 1 183 ? 13.640 -2.024 4.461 1.00 80.56 183 ILE A C 1
ATOM 1441 O O . ILE A 1 183 ? 14.610 -1.381 4.042 1.00 80.56 183 ILE A O 1
ATOM 1445 N N . ASP A 1 184 ? 13.721 -3.143 5.184 1.00 65.94 184 ASP A N 1
ATOM 1446 C CA . ASP A 1 184 ? 14.960 -3.797 5.632 1.00 65.94 184 ASP A CA 1
ATOM 1447 C C . ASP A 1 184 ? 15.772 -4.393 4.467 1.00 65.94 184 ASP A C 1
ATOM 1449 O O . ASP A 1 184 ? 17.019 -4.306 4.540 1.00 65.94 184 ASP A O 1
#

pLDDT: mean 72.86, std 11.21, range [40.69, 91.0]

Radius of gyration: 16.51 Å; chains: 1; bounding box: 35×32×44 Å

Organism: NCBI:txid983964

Secondary structure (DSSP, 8-state):
-HHHHHHHTTTT-HHHHTSHHHHHHHHHHHHHHHHHHHHHHHHHHSTTPPPTTSHHHHHHHHHHHHHHHHHHHHHT-TT-HHHHHHHHH-TTPPPHHHHHHHHHHHHHHHHHHHTTSTTTT-------HHHHHHHHHHHHHH---HHHHHHHHHHHHHHHHTTTS---HHHHHHHHHHHHHHH-

Sequence (184 aa):
MSRCYETSAHSGDATFWSQPEEQKQQQALVIRAIKLATLFQTLAEAPNAPQPRSNNFFCIQLDQLNICCAKILLEKMDCCHLLDSMRLMFPEFPTLNELRQQLNALVTIIRPYTASIPSKKLNFGFAHDADIVGPLYYIAVRCGDSSVKNKASALLYEVNKFRGGFWDDTAIQKVAKIAMEAID

Foldseek 3Di:
DVVCVVQQVCFQVPVVCPDPVNVVVLLVLVVVLVVVLVVLVCLCVDPPRPDQPDPNNLLSLVQQLLSLLLLLLLVLFPPPPVVVVVCVVVVVRDDNVVSLVSNVVSLVSNQVCLVVQVVPVDQDADDPCSRRVVSLSCSLRNGPPPLSNVLSVQLNVLSVVCRRHRDHNVSSCSSSVSSVVSSD